Protein AF-A0A968B309-F1 (afdb_monomer)

Radius of gyration: 49.97 Å; Cα contacts (8 Å, |Δi|>4): 184; chains: 1; bounding box: 104×93×154 Å

Secondary structure (DSSP, 8-state):
-----------------------HHHHHHHHHHHHHHHHHHHHHHHHHHHHHHHHHHHHHHHHHHHHHHHHHHHHHT--GGGGTTHHHHHHHHHHHHHHHHHHHT--SHHHHHHHHHHHHHHHHHHHHHHHHHHHHHHHHHHHHHHHHHHHHHHHHHHHSTT-HHHHHHHHHHHHHHHHHHSTTTS-HHHHHHHHHHHHHHHHHHHHHH-HHHHHHHHHHHHHHH-HHHHHHHHHHHHHHHHHHHHHHHHHHHHHHS-B-TTSSB-HHHHHHHHHHHTSTTGGGTTT--HHHHHHHHHHHHHHHHHHHHHHHHHHHHHHHHHHHHHHHHHHHHHHTT-

pLDDT: mean 72.01, std 15.89, range [33.47, 97.25]

Solvent-accessible surface area (backbone atoms only — not comparable to full-atom values): 18835 Å² total; per-residue (Å²): 139,86,86,88,86,84,87,83,80,91,75,82,84,84,82,76,92,70,79,76,76,75,50,71,64,59,55,53,53,50,54,50,51,51,52,52,50,49,52,52,50,54,52,49,52,51,50,53,50,52,52,51,42,49,50,52,36,52,55,55,45,52,55,51,51,53,53,50,53,50,52,50,51,58,54,67,69,38,55,33,79,67,20,64,60,49,56,58,56,48,50,53,50,47,67,64,52,50,57,54,50,43,68,75,73,38,91,45,74,67,36,33,53,56,42,49,54,52,52,52,53,49,50,53,54,52,42,55,52,41,49,55,48,32,55,50,24,49,54,49,34,48,54,52,51,50,52,54,54,50,50,52,52,49,53,53,30,60,73,40,44,86,42,58,71,57,37,52,46,55,50,48,55,50,53,50,46,54,45,71,77,38,70,95,72,67,53,71,66,57,46,52,49,54,47,50,50,54,52,48,52,38,54,50,43,30,40,75,74,38,65,83,58,29,68,60,51,53,57,54,47,27,68,73,66,31,64,68,56,36,52,61,51,47,60,63,47,54,58,57,52,49,51,52,51,38,49,54,35,49,55,52,52,62,69,76,42,66,56,42,99,85,76,41,72,32,66,70,46,49,53,48,52,34,53,45,44,71,38,93,68,47,33,53,79,58,74,46,51,79,74,49,32,54,52,43,39,51,52,46,50,51,54,46,54,54,46,55,51,51,53,51,52,51,49,52,51,49,53,51,50,51,50,46,56,50,49,51,53,52,54,52,54,64,66,72,74,116

Foldseek 3Di:
DDDDDDDDDDDDDDDDPDDPPPDVVNVVVVVVVVVVVVVVVVVVVVVVVVVVLVVLLVVLLVVVVVVLVVLLVVLLPQAAPRLPCSLVVSVVVLVVPLVCCLPVRHDDPVSSVVNVVVSVVVSVVSSVVSVVSSVVRPVVNLVVVLVVLLVVLLVVLLVPLPPVVVNVVSLVVSLVVNCVVDPPHADPVNSVVSSLVSLLSSLVSNCVPDVVCSVVVLVVSCVVCPVVSSVVSVVVVCVVVLVVLLVQLVVVLLVVADDDPVSHHDLVSLVVSLVLLVDPPSVVVSVDDPVSSVVNNVVSVVVSVVVVVVVVVVVVVVVVVVVVVVVVVVVVVVVVPD

Mean predicted aligned error: 18.89 Å

Sequence (338 aa):
MPITPKYYRQAKLPGRLGAGYASPQAFTTTERAVGQLGQVIEHRGFQLKQEHDSAKVVEEFSVFNEIASKKLSELLSRESGAAVGLLDNYKEWFNEALPDFLNKKLTGGNQQRVFQAKALSLMNQDLDILARHEATQHRVFRKESDTKSQAVAREQIIKEPFNIGEVDRIIKERVEEIDRLYPGHVNKAQKDAARATLYVDALEAQINIDPKTASKYLKEWEKIIGPEEFSRLSGKLKSGMSEQNIQAAMVAIESDYDKDKDGRLAISELRKAQNDMGRSKVYKKYGLKLGESQKVIGALQNLINTREATENEQIEDGTNAEHRQIVERMIESDYAGG

Structure (mmCIF, N/CA/C/O backbone):
data_AF-A0A968B309-F1
#
_entry.id   AF-A0A968B309-F1
#
loop_
_atom_site.group_PDB
_atom_site.id
_atom_site.type_symbol
_atom_site.label_atom_id
_atom_site.label_alt_id
_atom_site.label_comp_id
_atom_site.label_asym_id
_atom_site.label_entity_id
_atom_site.label_seq_id
_atom_site.pdbx_PDB_ins_code
_atom_site.Cartn_x
_atom_site.Cartn_y
_atom_site.Cartn_z
_atom_site.occupancy
_atom_site.B_iso_or_equiv
_atom_site.auth_seq_id
_atom_site.auth_comp_id
_atom_site.auth_asym_id
_atom_site.auth_atom_id
_atom_site.pdbx_PDB_model_num
ATOM 1 N N . MET A 1 1 ? -63.538 53.703 105.069 1.00 46.50 1 MET A N 1
ATOM 2 C CA . MET A 1 1 ? -64.624 53.448 104.094 1.00 46.50 1 MET A CA 1
ATOM 3 C C . MET A 1 1 ? -64.116 53.896 102.737 1.00 46.50 1 MET A C 1
ATOM 5 O O . MET A 1 1 ? -63.783 55.070 102.635 1.00 46.50 1 MET A O 1
ATOM 9 N N . PRO A 1 2 ? -63.853 52.974 101.797 1.00 37.25 2 PRO A N 1
ATOM 10 C CA . PRO A 1 2 ? -64.770 52.777 100.658 1.00 37.25 2 PRO A CA 1
ATOM 11 C C . PRO A 1 2 ? -64.875 51.295 100.188 1.00 37.25 2 PRO A C 1
ATOM 13 O O . PRO A 1 2 ? -63.984 50.498 100.444 1.00 37.25 2 PRO A O 1
ATOM 16 N N . ILE A 1 3 ? -66.064 50.842 99.767 1.00 34.78 3 ILE A N 1
ATOM 17 C CA . ILE A 1 3 ? -66.543 50.611 98.377 1.00 34.78 3 ILE A CA 1
ATOM 18 C C . ILE A 1 3 ? -66.154 49.236 97.788 1.00 34.78 3 ILE A C 1
ATOM 20 O O . ILE A 1 3 ? -65.000 48.950 97.492 1.00 34.78 3 ILE A O 1
ATOM 24 N N . THR A 1 4 ? -67.182 48.413 97.561 1.00 44.03 4 THR A N 1
ATOM 25 C CA . THR A 1 4 ? -67.223 47.267 96.635 1.00 44.03 4 THR A CA 1
ATOM 26 C C . THR A 1 4 ? -67.165 47.723 95.168 1.00 44.03 4 THR A C 1
ATOM 28 O O . THR A 1 4 ? -67.707 48.774 94.834 1.00 44.03 4 THR A O 1
ATOM 31 N N . PRO A 1 5 ? -66.617 46.905 94.249 1.00 45.72 5 PRO A N 1
ATOM 32 C CA . PRO A 1 5 ? -67.498 46.281 93.243 1.00 45.72 5 PRO A CA 1
ATOM 33 C C . PRO A 1 5 ? -67.109 44.814 92.946 1.00 45.72 5 PRO A C 1
ATOM 35 O O . PRO A 1 5 ? -65.942 44.467 92.840 1.00 45.72 5 PRO A O 1
ATOM 38 N N . LYS A 1 6 ? -68.057 43.872 93.032 1.00 40.78 6 LYS A N 1
ATOM 39 C CA . LYS A 1 6 ? -68.933 43.342 91.958 1.00 40.78 6 LYS A CA 1
ATOM 40 C C . LYS A 1 6 ? -68.237 42.411 90.937 1.00 40.78 6 LYS A C 1
ATOM 42 O O . LYS A 1 6 ? -67.615 42.863 89.991 1.00 40.78 6 LYS A O 1
ATOM 47 N N . TYR A 1 7 ? -68.484 41.113 91.156 1.00 41.94 7 TYR A N 1
ATOM 48 C CA . TYR A 1 7 ? -68.741 39.999 90.223 1.00 41.94 7 TYR A CA 1
ATOM 49 C C . TYR A 1 7 ? -68.031 39.936 88.858 1.00 41.94 7 TYR A C 1
ATOM 51 O O . TYR A 1 7 ? -68.354 40.718 87.976 1.00 41.94 7 TYR A O 1
ATOM 59 N N . TYR A 1 8 ? -67.321 38.825 88.605 1.00 36.41 8 TYR A N 1
ATOM 60 C CA . TYR A 1 8 ? -67.558 37.992 87.413 1.00 36.41 8 TYR A CA 1
ATOM 61 C C . TYR A 1 8 ? -67.384 36.490 87.731 1.00 36.41 8 TYR A C 1
ATOM 63 O O . TYR A 1 8 ? -66.328 36.034 88.150 1.00 36.41 8 TYR A O 1
ATOM 71 N N . ARG A 1 9 ? -68.505 35.772 87.569 1.00 34.66 9 ARG A N 1
ATOM 72 C CA . ARG A 1 9 ? -68.758 34.322 87.422 1.00 34.66 9 ARG A CA 1
ATOM 73 C C . ARG A 1 9 ? -67.723 33.306 87.938 1.00 34.66 9 ARG A C 1
ATOM 75 O O . ARG A 1 9 ? -66.744 32.992 87.273 1.00 34.66 9 ARG A O 1
ATOM 82 N N . GLN A 1 10 ? -68.119 32.599 88.998 1.00 45.62 10 GLN A N 1
ATOM 83 C CA . GLN A 1 10 ? -67.813 31.175 89.148 1.00 45.62 10 GLN A CA 1
ATOM 84 C C . GLN A 1 10 ? -68.580 30.370 88.084 1.00 45.62 10 GLN A C 1
ATOM 86 O O . GLN A 1 10 ? -69.809 30.432 88.030 1.00 45.62 10 GLN A O 1
ATOM 91 N N . ALA A 1 11 ? -67.872 29.572 87.287 1.00 35.16 11 ALA A N 1
ATOM 92 C CA . ALA A 1 11 ? -68.436 28.396 86.635 1.00 35.16 11 ALA A CA 1
ATOM 93 C C . ALA A 1 11 ? -67.639 27.170 87.094 1.00 35.16 11 ALA A C 1
ATOM 95 O O . ALA A 1 11 ? -66.411 27.145 87.045 1.00 35.16 11 ALA A O 1
ATOM 96 N N . LYS A 1 12 ? -68.379 26.195 87.619 1.00 34.94 12 LYS A N 1
ATOM 97 C CA . LYS A 1 12 ? -67.908 24.958 88.237 1.00 34.94 12 LYS A CA 1
ATOM 98 C C . LYS A 1 12 ? -67.075 24.120 87.254 1.00 34.94 12 LYS A C 1
ATOM 100 O O . LYS A 1 12 ? -67.607 23.645 86.258 1.00 34.94 12 LYS A O 1
ATOM 105 N N . LEU A 1 13 ? -65.824 23.832 87.610 1.00 44.06 13 LEU A N 1
ATOM 106 C CA . LEU A 1 13 ? -65.297 22.468 87.465 1.00 44.06 13 LEU A CA 1
ATOM 107 C C . LEU A 1 13 ? -66.157 21.589 88.395 1.00 44.06 13 LEU A C 1
ATOM 109 O O . LEU A 1 13 ? -66.386 22.017 89.530 1.00 44.06 13 LEU A O 1
ATOM 113 N N . PRO A 1 14 ? -66.680 20.424 87.966 1.00 44.59 14 PRO A N 1
ATOM 114 C CA . PRO A 1 14 ? -65.794 19.279 87.742 1.00 44.59 14 PRO A CA 1
ATOM 115 C C . PRO A 1 14 ? -66.279 18.254 86.693 1.00 44.59 14 PRO A C 1
ATOM 117 O O . PRO A 1 14 ? -67.473 18.047 86.495 1.00 44.59 14 PRO A O 1
ATOM 120 N N . GLY A 1 15 ? -65.340 17.489 86.133 1.00 36.75 15 GLY A N 1
ATOM 121 C CA . GLY A 1 15 ? -65.650 16.131 85.683 1.00 36.75 15 GLY A CA 1
ATOM 122 C C . GLY A 1 15 ? -65.027 15.716 84.359 1.00 36.75 15 GLY A C 1
ATOM 123 O O . GLY A 1 15 ? -65.452 16.161 83.304 1.00 36.75 15 GLY A O 1
ATOM 124 N N . ARG A 1 16 ? -64.109 14.750 84.467 1.00 36.69 16 ARG A N 1
ATOM 125 C CA . ARG A 1 16 ? -63.647 13.816 83.430 1.00 36.69 16 ARG A CA 1
ATOM 126 C C . ARG A 1 16 ? -62.957 14.417 82.203 1.00 36.69 16 ARG A C 1
ATOM 128 O O . ARG A 1 16 ? -63.578 14.905 81.269 1.00 36.69 16 ARG A O 1
ATOM 135 N N . LEU A 1 17 ? -61.647 14.171 82.171 1.00 42.69 17 LEU A N 1
ATOM 136 C CA . LEU A 1 17 ? -60.880 13.855 80.968 1.00 42.69 17 LEU A CA 1
ATOM 137 C C . LEU A 1 17 ? -61.668 12.840 80.119 1.00 42.69 17 LEU A C 1
ATOM 139 O O . LEU A 1 17 ? -61.606 11.632 80.347 1.00 42.69 17 LEU A O 1
ATOM 143 N N . GLY A 1 18 ? -62.474 13.343 79.189 1.00 33.47 18 GLY A N 1
ATOM 144 C CA . GLY A 1 18 ? -63.036 12.547 78.115 1.00 33.47 18 GLY A CA 1
ATOM 145 C C . GLY A 1 18 ? -61.905 12.228 77.156 1.00 33.47 18 GLY A C 1
ATOM 146 O O . GLY A 1 18 ? -61.375 13.129 76.510 1.00 33.47 18 GLY A O 1
ATOM 147 N N . ALA A 1 19 ? -61.522 10.955 77.096 1.00 41.94 19 ALA A N 1
ATOM 148 C CA . ALA A 1 19 ? -60.764 10.410 75.988 1.00 41.94 19 ALA A CA 1
ATOM 149 C C . ALA A 1 19 ? -61.461 10.840 74.690 1.00 41.94 19 ALA A C 1
ATOM 151 O O . ALA A 1 19 ? -62.565 10.383 74.386 1.00 41.94 19 ALA A O 1
ATOM 152 N N . GLY A 1 20 ? -60.842 11.771 73.963 1.00 38.69 20 GLY A N 1
ATOM 153 C CA . GLY A 1 20 ? -61.212 12.043 72.587 1.00 38.69 20 GLY A CA 1
ATOM 154 C C . GLY A 1 20 ? -60.954 10.762 71.815 1.00 38.69 20 GLY A C 1
ATOM 155 O O . GLY A 1 20 ? -59.804 10.415 71.564 1.00 38.69 20 GLY A O 1
ATOM 156 N N . TYR A 1 21 ? -62.019 10.024 71.512 1.00 39.94 21 TYR A N 1
ATOM 157 C CA . TYR A 1 21 ? -61.972 8.908 70.584 1.00 39.94 21 TYR A CA 1
ATOM 158 C C . TYR A 1 21 ? -61.450 9.450 69.252 1.00 39.94 21 TYR A C 1
ATOM 160 O O . TYR A 1 21 ? -62.189 10.078 68.495 1.00 39.94 21 TYR A O 1
ATOM 168 N N . ALA A 1 22 ? -60.166 9.226 68.969 1.00 45.16 22 ALA A N 1
ATOM 169 C CA . ALA A 1 22 ? -59.687 9.217 67.601 1.00 45.16 22 ALA A CA 1
ATOM 170 C C . ALA A 1 22 ? -60.537 8.173 66.874 1.00 45.16 22 ALA A C 1
ATOM 172 O O . ALA A 1 22 ? -60.546 7.000 67.257 1.00 45.16 22 ALA A O 1
ATOM 173 N N . SER A 1 23 ? -61.336 8.607 65.899 1.00 43.94 23 SER A N 1
ATOM 174 C CA . SER A 1 23 ? -62.167 7.674 65.150 1.00 43.94 23 SER A CA 1
ATOM 175 C C . SER A 1 23 ? -61.255 6.617 64.503 1.00 43.94 23 SER A C 1
ATOM 177 O O . SER A 1 23 ? -60.163 6.960 64.036 1.00 43.94 23 SER A O 1
ATOM 179 N N . PRO A 1 24 ? -61.671 5.340 64.431 1.00 48.94 24 PRO A N 1
ATOM 180 C CA . PRO A 1 24 ? -60.907 4.303 63.732 1.00 48.94 24 PRO A CA 1
ATOM 181 C C . PRO A 1 24 ? -60.561 4.714 62.291 1.00 48.94 24 PRO A C 1
ATOM 183 O O . PRO A 1 24 ? -59.504 4.375 61.771 1.00 48.94 24 PRO A O 1
ATOM 186 N N . GLN A 1 25 ? -61.416 5.535 61.672 1.00 50.47 25 GLN A N 1
ATOM 187 C CA . GLN A 1 25 ? -61.188 6.119 60.352 1.00 50.47 25 GLN A CA 1
ATOM 188 C C . GLN A 1 25 ? -59.977 7.062 60.309 1.00 50.47 25 GLN A C 1
ATOM 190 O O . GLN A 1 25 ? -59.193 6.950 59.370 1.00 50.47 25 GLN A O 1
ATOM 195 N N . ALA A 1 26 ? -59.759 7.911 61.321 1.00 46.69 26 ALA A N 1
ATOM 196 C CA . ALA A 1 26 ? -58.591 8.792 61.387 1.00 46.69 26 ALA A CA 1
ATOM 197 C C . ALA A 1 26 ? -57.277 7.996 61.493 1.00 46.69 26 ALA A C 1
ATOM 199 O O . ALA A 1 26 ? -56.319 8.291 60.775 1.00 46.69 26 ALA A O 1
ATOM 200 N N . PHE A 1 27 ? -57.253 6.927 62.297 1.00 48.66 27 PHE A N 1
ATOM 201 C CA . PHE A 1 27 ? -56.109 6.008 62.376 1.00 48.66 27 PHE A CA 1
ATOM 202 C C . PHE A 1 27 ? -55.830 5.331 61.025 1.00 48.66 27 PHE A C 1
ATOM 204 O O . PHE A 1 27 ? -54.702 5.394 60.540 1.00 48.66 27 PHE A O 1
ATOM 211 N N . THR A 1 28 ? -56.859 4.822 60.336 1.00 54.66 28 THR A N 1
ATOM 212 C CA . THR A 1 28 ? -56.680 4.184 59.016 1.00 54.66 28 THR A CA 1
ATOM 213 C C . THR A 1 28 ? -56.222 5.141 57.907 1.00 54.66 28 THR A C 1
ATOM 215 O O . THR A 1 28 ? -55.491 4.726 57.007 1.00 54.66 28 THR A O 1
ATOM 218 N N . THR A 1 29 ? -56.601 6.425 57.941 1.00 59.50 29 THR A N 1
ATOM 219 C CA . THR A 1 29 ? -56.070 7.421 56.990 1.00 59.50 29 THR A CA 1
ATOM 220 C C . THR A 1 29 ? -54.618 7.772 57.272 1.00 59.50 29 THR A C 1
ATOM 222 O O . THR A 1 29 ? -53.851 7.950 56.329 1.00 59.50 29 THR A O 1
ATOM 225 N N . THR A 1 30 ? -54.220 7.824 58.545 1.00 58.34 30 THR A N 1
ATOM 226 C CA . THR A 1 30 ? -52.828 8.107 58.920 1.00 58.34 30 THR A CA 1
ATOM 227 C C . THR A 1 30 ? -51.921 6.926 58.568 1.00 58.34 30 THR A C 1
ATOM 229 O O . THR A 1 30 ? -50.868 7.126 57.975 1.00 58.34 30 THR A O 1
ATOM 232 N N . GLU A 1 31 ? -52.361 5.688 58.813 1.00 57.78 31 GLU A N 1
ATOM 233 C CA . GLU A 1 31 ? -51.637 4.472 58.413 1.00 57.78 31 GLU A CA 1
ATOM 234 C C . GLU A 1 31 ? -51.493 4.346 56.889 1.00 57.78 31 GLU A C 1
ATOM 236 O O . GLU A 1 31 ? -50.412 4.017 56.399 1.00 57.78 31 GLU A O 1
ATOM 241 N N . ARG A 1 32 ? -52.534 4.682 56.110 1.00 61.75 32 ARG A N 1
ATOM 242 C CA . ARG A 1 32 ? -52.425 4.742 54.640 1.00 61.75 32 ARG A CA 1
ATOM 243 C C . ARG A 1 32 ? -51.467 5.829 54.167 1.00 61.75 32 ARG A C 1
ATOM 245 O O . ARG A 1 32 ? -50.698 5.573 53.247 1.00 61.75 32 ARG A O 1
ATOM 252 N N . ALA A 1 33 ? -51.495 7.013 54.776 1.00 63.22 33 ALA A N 1
ATOM 253 C CA . ALA A 1 33 ? -50.592 8.106 54.419 1.00 63.22 33 ALA A CA 1
ATOM 254 C C . ALA A 1 33 ? -49.125 7.761 54.737 1.00 63.22 33 ALA A C 1
ATOM 256 O O . ALA A 1 33 ? -48.242 8.019 53.923 1.00 63.22 33 ALA A O 1
ATOM 257 N N . VAL A 1 34 ? -48.867 7.110 55.877 1.00 66.56 34 VAL A N 1
ATOM 258 C CA . VAL A 1 34 ? -47.535 6.604 56.248 1.00 66.56 34 VAL A CA 1
ATOM 259 C C . VAL A 1 34 ? -47.086 5.488 55.299 1.00 66.56 34 VAL A C 1
ATOM 261 O O . VAL A 1 34 ? -45.942 5.500 54.852 1.00 66.56 34 VAL A O 1
ATOM 264 N N . GLY A 1 35 ? -47.981 4.573 54.912 1.00 66.88 35 GLY A N 1
ATOM 265 C CA . GLY A 1 35 ? -47.688 3.537 53.915 1.00 66.88 35 GLY A CA 1
ATOM 266 C C . GLY A 1 35 ? -47.369 4.103 52.524 1.00 66.88 35 GLY A C 1
ATOM 267 O O . GLY A 1 35 ? -46.421 3.659 51.880 1.00 66.88 35 GLY A O 1
ATOM 268 N N . GLN A 1 36 ? -48.104 5.126 52.078 1.00 72.00 36 GLN A N 1
ATOM 269 C CA . GLN A 1 36 ? -47.838 5.829 50.816 1.00 72.00 36 GLN A CA 1
ATOM 270 C C . GLN A 1 36 ? -46.509 6.596 50.852 1.00 72.00 36 GLN A C 1
ATOM 272 O O . GLN A 1 36 ? -45.748 6.543 49.889 1.00 72.00 36 GLN A O 1
ATOM 277 N N . LEU A 1 37 ? -46.187 7.259 51.968 1.00 70.88 37 LEU A N 1
ATOM 278 C CA . LEU A 1 37 ? -44.880 7.891 52.168 1.00 70.88 37 LEU A CA 1
ATOM 279 C C . LEU A 1 37 ? -43.741 6.863 52.158 1.00 70.88 37 LEU A C 1
ATOM 281 O O . LEU A 1 37 ? -42.715 7.118 51.533 1.00 70.88 37 LEU A O 1
ATOM 285 N N . GLY A 1 38 ? -43.934 5.691 52.773 1.00 73.56 38 GLY A N 1
ATOM 286 C CA . GLY A 1 38 ? -42.980 4.579 52.718 1.00 73.56 38 GLY A CA 1
ATOM 287 C C . GLY A 1 38 ? -42.671 4.143 51.283 1.00 73.56 38 GLY A C 1
ATOM 288 O O . GLY A 1 38 ? -41.506 4.078 50.902 1.00 73.56 38 GLY A O 1
ATOM 289 N N . GLN A 1 39 ? -43.702 3.965 50.450 1.00 79.69 39 GLN A N 1
ATOM 290 C CA . GLN A 1 39 ? -43.538 3.620 49.030 1.00 79.69 39 GLN A CA 1
ATOM 291 C C . GLN A 1 39 ? -42.820 4.714 48.224 1.00 79.69 39 GLN A C 1
ATOM 293 O O . GLN A 1 39 ? -41.977 4.411 47.381 1.00 79.69 39 GLN A O 1
ATOM 298 N N . VAL A 1 40 ? -43.118 5.994 48.479 1.00 81.00 40 VAL A N 1
ATOM 299 C CA . VAL A 1 40 ? -42.432 7.121 47.819 1.00 81.00 40 VAL A CA 1
ATOM 300 C C . VAL A 1 40 ? -40.954 7.181 48.223 1.00 81.00 40 VAL A C 1
ATOM 302 O O . VAL A 1 40 ? -40.099 7.418 47.368 1.00 81.00 40 VAL A O 1
ATOM 305 N N . ILE A 1 41 ? -40.635 6.928 49.496 1.00 82.88 41 ILE A N 1
ATOM 306 C CA . ILE A 1 41 ? -39.253 6.874 49.997 1.00 82.88 41 ILE A CA 1
ATOM 307 C C . ILE A 1 41 ? -38.498 5.694 49.378 1.00 82.88 41 ILE A C 1
ATOM 309 O O . ILE A 1 41 ? -37.382 5.884 48.898 1.00 82.88 41 ILE A O 1
ATOM 313 N N . GLU A 1 42 ? -39.098 4.503 49.327 1.00 80.25 42 GLU A N 1
ATOM 314 C CA . GLU A 1 42 ? -38.507 3.331 48.666 1.00 80.25 42 GLU A CA 1
ATOM 315 C C . GLU A 1 42 ? -38.245 3.598 47.180 1.00 80.25 42 GLU A C 1
ATOM 317 O O . GLU A 1 42 ? -37.147 3.338 46.680 1.00 80.25 42 GLU A O 1
ATOM 322 N N . HIS A 1 43 ? -39.215 4.193 46.479 1.00 84.25 43 HIS A N 1
ATOM 323 C CA . HIS A 1 43 ? -39.065 4.550 45.073 1.00 84.25 43 HIS A CA 1
ATOM 324 C C . HIS A 1 43 ? -37.945 5.577 44.858 1.00 84.25 43 HIS A C 1
ATOM 326 O O . HIS A 1 43 ? -37.111 5.405 43.966 1.00 84.25 43 HIS A O 1
ATOM 332 N N . ARG A 1 44 ? -37.863 6.620 45.697 1.00 83.69 44 ARG A N 1
ATOM 333 C CA . ARG A 1 44 ? -36.780 7.609 45.610 1.00 83.69 44 ARG A CA 1
ATOM 334 C C . ARG A 1 44 ? -35.425 7.002 45.970 1.00 83.69 44 ARG A C 1
ATOM 336 O O . ARG A 1 44 ? -34.437 7.335 45.324 1.00 83.69 44 ARG A O 1
ATOM 343 N N . GLY A 1 45 ? -35.371 6.091 46.939 1.00 81.94 45 GLY A N 1
ATOM 344 C CA . GLY A 1 45 ? -34.163 5.340 47.280 1.00 81.94 45 GLY A CA 1
ATOM 345 C C . GLY A 1 45 ? -33.649 4.507 46.104 1.00 81.94 45 GLY A C 1
ATOM 346 O O . GLY A 1 45 ? -32.452 4.513 45.817 1.00 81.94 45 GLY A O 1
ATOM 347 N N . PHE A 1 46 ? -34.553 3.859 45.363 1.00 83.88 46 PHE A N 1
ATOM 348 C CA . PHE A 1 46 ? -34.208 3.142 44.135 1.00 83.88 46 PHE A CA 1
ATOM 349 C C . PHE A 1 46 ? -33.681 4.083 43.040 1.00 83.88 46 PHE A C 1
ATOM 351 O O . PHE A 1 46 ? -32.643 3.799 42.443 1.00 83.88 46 PHE A O 1
ATOM 358 N N . GLN A 1 47 ? -34.345 5.223 42.813 1.00 82.44 47 GLN A N 1
ATOM 359 C CA . GLN A 1 47 ? -33.890 6.232 41.848 1.00 82.44 47 GLN A CA 1
ATOM 360 C C . GLN A 1 47 ? -32.506 6.784 42.201 1.00 82.44 47 GLN A C 1
ATOM 362 O O . GLN A 1 47 ? -31.631 6.809 41.345 1.00 82.44 47 GLN A O 1
ATOM 367 N N . LEU A 1 48 ? -32.276 7.163 43.462 1.00 85.00 48 LEU A N 1
ATOM 368 C CA . LEU A 1 48 ? -30.981 7.671 43.927 1.00 85.00 48 LEU A CA 1
ATOM 369 C C . LEU A 1 48 ? -29.869 6.634 43.745 1.00 85.00 48 LEU A C 1
ATOM 371 O O . LEU A 1 48 ? -28.763 6.980 43.334 1.00 85.00 48 LEU A O 1
ATOM 375 N N . LYS A 1 49 ? -30.161 5.352 43.996 1.00 84.69 49 LYS A N 1
ATOM 376 C CA . LYS A 1 49 ? -29.216 4.265 43.723 1.00 84.69 49 LYS A CA 1
ATOM 377 C C . LYS A 1 49 ? -28.911 4.147 42.229 1.00 84.69 49 LYS A C 1
ATOM 379 O O . LYS A 1 49 ? -27.752 3.999 41.861 1.00 84.69 49 LYS A O 1
ATOM 384 N N . GLN A 1 50 ? -29.920 4.249 41.367 1.00 84.44 50 GLN A N 1
ATOM 385 C CA . GLN A 1 50 ? -29.738 4.211 39.916 1.00 84.44 50 GLN A CA 1
ATOM 386 C C . GLN A 1 50 ? -28.952 5.426 39.393 1.00 84.44 50 GLN A C 1
ATOM 388 O O . GLN A 1 50 ? -28.091 5.263 38.526 1.00 84.44 50 GLN A O 1
ATOM 393 N N . GLU A 1 51 ? -29.218 6.622 39.923 1.00 85.19 51 GLU A N 1
ATOM 394 C CA . GLU A 1 51 ? -28.478 7.857 39.636 1.00 85.19 51 GLU A CA 1
ATOM 395 C C . GLU A 1 51 ? -27.002 7.698 40.041 1.00 85.19 51 GLU A C 1
ATOM 397 O O . GLU A 1 51 ? -26.111 7.935 39.225 1.00 85.19 51 GLU A O 1
ATOM 402 N N . HIS A 1 52 ? -26.740 7.203 41.255 1.00 86.69 52 HIS A N 1
ATOM 403 C CA . HIS A 1 52 ? -25.389 6.946 41.757 1.00 86.69 52 HIS A CA 1
ATOM 404 C C . HIS A 1 52 ? -24.646 5.881 40.934 1.00 86.69 52 HIS A C 1
ATOM 406 O O . HIS A 1 52 ? -23.505 6.095 40.525 1.00 86.69 52 HIS A O 1
ATOM 412 N N . ASP A 1 53 ? -25.292 4.749 40.641 1.00 85.06 53 ASP A N 1
ATOM 413 C CA . ASP A 1 53 ? -24.725 3.680 39.812 1.00 85.06 53 ASP A CA 1
ATOM 414 C C . ASP A 1 53 ? -24.379 4.190 38.407 1.00 85.06 53 ASP A C 1
ATOM 416 O O . ASP A 1 53 ? -23.317 3.877 37.870 1.00 85.06 53 ASP A O 1
ATOM 420 N N . SER A 1 54 ? -25.250 5.014 37.822 1.00 86.44 54 SER A N 1
ATOM 421 C CA . SER A 1 54 ? -25.024 5.608 36.502 1.00 86.44 54 SER A CA 1
ATOM 422 C C . SER A 1 54 ? -23.867 6.603 36.522 1.00 86.44 54 SER A C 1
ATOM 424 O O . SER A 1 54 ? -23.022 6.562 35.628 1.00 86.44 54 SER A O 1
ATOM 426 N N . ALA A 1 55 ? -23.792 7.460 37.545 1.00 89.38 55 ALA A N 1
ATOM 427 C CA . ALA A 1 55 ? -22.697 8.410 37.716 1.00 89.38 55 ALA A CA 1
ATOM 428 C C . ALA A 1 55 ? -21.350 7.688 37.853 1.00 89.38 55 ALA A C 1
ATOM 430 O O . ALA A 1 55 ? -20.395 8.039 37.160 1.00 89.38 55 ALA A O 1
ATOM 431 N N . LYS A 1 56 ? -21.298 6.618 38.659 1.00 90.00 56 LYS A N 1
ATOM 432 C CA . LYS A 1 56 ? -20.082 5.820 38.839 1.00 90.00 56 LYS A CA 1
ATOM 433 C C . LYS A 1 56 ? -19.636 5.144 37.543 1.00 90.00 56 LYS A C 1
ATOM 435 O O . LYS A 1 56 ? -18.458 5.182 37.205 1.00 90.00 56 LYS A O 1
ATOM 440 N N . VAL A 1 57 ? -20.572 4.573 36.781 1.00 91.75 57 VAL A N 1
ATOM 441 C CA . VAL A 1 57 ? -20.263 3.984 35.467 1.00 91.75 57 VAL A CA 1
ATOM 442 C C . VAL A 1 57 ? -19.730 5.036 34.496 1.00 91.75 57 VAL A C 1
ATOM 444 O O . VAL A 1 57 ? -18.806 4.738 33.748 1.00 91.75 57 VAL A O 1
ATOM 447 N N . VAL A 1 58 ? -20.292 6.248 34.479 1.00 92.31 58 VAL A N 1
ATOM 448 C CA . VAL A 1 58 ? -19.823 7.335 33.602 1.00 92.31 58 VAL A CA 1
ATOM 449 C C . VAL A 1 58 ? -18.408 7.777 33.967 1.00 92.31 58 VAL A C 1
ATOM 451 O O . VAL A 1 58 ? -17.579 7.916 33.071 1.00 92.31 58 VAL A O 1
ATOM 454 N N . GLU A 1 59 ? -18.123 7.955 35.257 1.00 92.69 59 GLU A N 1
ATOM 455 C CA . GLU A 1 59 ? -16.797 8.331 35.756 1.00 92.69 59 GLU A CA 1
ATOM 456 C C . GLU A 1 59 ? -15.736 7.298 35.352 1.00 92.69 59 GLU A C 1
ATOM 458 O O . GLU A 1 59 ? -14.765 7.630 34.670 1.00 92.69 59 GLU A O 1
ATOM 463 N N . GLU A 1 60 ? -15.953 6.027 35.697 1.00 93.56 60 GLU A N 1
ATOM 464 C CA . GLU A 1 60 ? -14.992 4.962 35.393 1.00 93.56 60 GLU A CA 1
ATOM 465 C C . GLU A 1 60 ? -14.866 4.731 33.881 1.00 93.56 60 GLU A C 1
ATOM 467 O O . GLU A 1 60 ? -13.776 4.446 33.381 1.00 93.56 60 GLU A O 1
ATOM 472 N N . PHE A 1 61 ? -15.958 4.888 33.121 1.00 94.75 61 PHE A N 1
ATOM 473 C CA . PHE A 1 61 ? -15.912 4.771 31.664 1.00 94.75 61 PHE A CA 1
ATOM 474 C C . PHE A 1 61 ? -15.112 5.907 31.027 1.00 94.75 61 PHE A C 1
ATOM 476 O O . PHE A 1 61 ? -14.409 5.667 30.051 1.00 94.75 61 PHE A O 1
ATOM 483 N N . SER A 1 62 ? -15.164 7.123 31.577 1.00 94.69 62 SER A N 1
ATOM 484 C CA . SER A 1 62 ? -14.339 8.234 31.094 1.00 94.69 62 SER A CA 1
ATOM 485 C C . SER A 1 62 ? -12.848 7.924 31.236 1.00 94.69 62 SER A C 1
ATOM 487 O O . SER A 1 62 ? -12.085 8.157 30.301 1.00 94.69 62 SER A O 1
ATOM 489 N N . VAL A 1 63 ? -12.443 7.352 32.374 1.00 95.00 63 VAL A N 1
ATOM 490 C CA . VAL A 1 63 ? -11.052 6.934 32.612 1.00 95.00 63 VAL A CA 1
ATOM 491 C C . VAL A 1 63 ? -10.654 5.812 31.653 1.00 95.00 63 VAL A C 1
ATOM 493 O O . VAL A 1 63 ? -9.605 5.884 31.017 1.00 95.00 63 VAL A O 1
ATOM 496 N N . PHE A 1 64 ? -11.505 4.793 31.503 1.00 95.62 64 PHE A N 1
ATOM 497 C CA . PHE A 1 64 ? -11.263 3.697 30.565 1.00 95.62 64 PHE A CA 1
ATOM 498 C C . PHE A 1 64 ? -11.105 4.198 29.125 1.00 95.62 64 PHE A C 1
ATOM 500 O O . PHE A 1 64 ? -10.159 3.821 28.438 1.00 95.62 64 PHE A O 1
ATOM 507 N N . ASN A 1 65 ? -11.996 5.090 28.690 1.00 95.69 65 ASN A N 1
ATOM 508 C CA . ASN A 1 65 ? -11.976 5.671 27.355 1.00 95.69 65 ASN A CA 1
ATOM 509 C C . ASN A 1 65 ? -10.698 6.481 27.089 1.00 95.69 65 ASN A C 1
ATOM 511 O O . ASN A 1 65 ? -10.159 6.428 25.987 1.00 95.69 65 ASN A O 1
ATOM 515 N N . GLU A 1 66 ? -10.173 7.198 28.085 1.00 96.62 66 GLU A N 1
ATOM 516 C CA . GLU A 1 66 ? -8.899 7.912 27.948 1.00 96.62 66 GLU A CA 1
ATOM 517 C C . GLU A 1 66 ? -7.727 6.942 27.721 1.00 96.62 66 GLU A C 1
ATOM 519 O O . GLU A 1 66 ? -6.879 7.174 26.856 1.00 96.62 66 GLU A O 1
ATOM 524 N N . ILE A 1 67 ? -7.686 5.832 28.463 1.00 96.12 67 ILE A N 1
ATOM 525 C CA . ILE A 1 67 ? -6.646 4.806 28.301 1.00 96.12 67 ILE A CA 1
ATOM 526 C C . ILE A 1 67 ? -6.790 4.109 26.942 1.00 96.12 67 ILE A C 1
ATOM 528 O O . ILE A 1 67 ? -5.794 3.958 26.234 1.00 96.12 67 ILE A O 1
ATOM 532 N N . ALA A 1 68 ? -8.014 3.747 26.550 1.00 95.88 68 ALA A N 1
ATOM 533 C CA . ALA A 1 68 ? -8.309 3.172 25.239 1.00 95.88 68 ALA A CA 1
ATOM 534 C C . ALA A 1 68 ? -7.876 4.110 24.105 1.00 95.88 68 ALA A C 1
ATOM 536 O O . ALA A 1 68 ? -7.165 3.687 23.199 1.00 95.88 68 ALA A O 1
ATOM 537 N N . SER A 1 69 ? -8.179 5.406 24.215 1.00 95.44 69 SER A N 1
ATOM 538 C CA . SER A 1 69 ? -7.768 6.425 23.241 1.00 95.44 69 SER A CA 1
ATOM 539 C C . SER A 1 69 ? -6.244 6.555 23.130 1.00 95.44 69 SER A C 1
ATOM 541 O O . SER A 1 69 ? -5.709 6.705 22.028 1.00 95.44 69 SER A O 1
ATOM 543 N N . LYS A 1 70 ? -5.517 6.470 24.254 1.00 97.25 70 LYS A N 1
ATOM 544 C CA . LYS A 1 70 ? -4.043 6.443 24.257 1.00 97.25 70 LYS A CA 1
ATOM 545 C C . LYS A 1 70 ? -3.509 5.187 23.576 1.00 97.25 70 LYS A C 1
ATOM 547 O O . LYS A 1 70 ? -2.601 5.297 22.754 1.00 97.25 70 LYS A O 1
ATOM 552 N N . LYS A 1 71 ? -4.088 4.017 23.867 1.00 96.88 71 LYS A N 1
ATOM 553 C CA . LYS A 1 71 ? -3.679 2.760 23.233 1.00 96.88 71 LYS A CA 1
ATOM 554 C C . LYS A 1 71 ? -3.969 2.757 21.733 1.00 96.88 71 LYS A C 1
ATOM 556 O O . LYS A 1 71 ? -3.109 2.366 20.949 1.00 96.88 71 LYS A O 1
ATOM 561 N N . LEU A 1 72 ? -5.140 3.245 21.330 1.00 96.56 72 LEU A N 1
ATOM 562 C CA . LEU A 1 72 ? -5.500 3.439 19.930 1.00 96.56 72 LEU A CA 1
ATOM 563 C C . LEU A 1 72 ? -4.484 4.351 19.231 1.00 96.56 72 LEU A C 1
ATOM 565 O O . LEU A 1 72 ? -3.969 3.993 18.178 1.00 96.56 72 LEU A O 1
ATOM 569 N N . SER A 1 73 ? -4.139 5.489 19.839 1.00 95.88 73 SER A N 1
ATOM 570 C CA . SER A 1 73 ? -3.164 6.434 19.278 1.00 95.88 73 SER A CA 1
ATOM 571 C C . SER A 1 73 ? -1.766 5.817 19.127 1.00 95.88 73 SER A C 1
ATOM 573 O O . SER A 1 73 ? -1.124 5.994 18.094 1.00 95.88 73 SER A O 1
ATOM 575 N N . GLU A 1 74 ? -1.305 5.049 20.122 1.00 96.69 74 GLU A N 1
ATOM 576 C CA . GLU A 1 74 ? -0.050 4.282 20.051 1.00 96.69 74 GLU A CA 1
ATOM 577 C C . GLU A 1 74 ? -0.056 3.316 18.857 1.00 96.69 74 GLU A C 1
ATOM 579 O O . GLU A 1 74 ? 0.891 3.290 18.072 1.00 96.69 74 GLU A O 1
ATOM 584 N N . LEU A 1 75 ? -1.127 2.540 18.688 1.00 95.06 75 LEU A N 1
ATOM 585 C CA . LEU A 1 75 ? -1.255 1.581 17.590 1.00 95.06 75 LEU A CA 1
ATOM 586 C C . LEU A 1 75 ? -1.349 2.272 16.223 1.00 95.06 75 LEU A C 1
ATOM 588 O O . LEU A 1 75 ? -0.722 1.816 15.270 1.00 95.06 75 LEU A O 1
ATOM 592 N N . LEU A 1 76 ? -2.060 3.398 16.132 1.00 94.31 76 LEU A N 1
ATOM 593 C CA . LEU A 1 76 ? -2.160 4.198 14.908 1.00 94.31 76 LEU A CA 1
ATOM 594 C C . LEU A 1 76 ? -0.835 4.858 14.506 1.00 94.31 76 LEU A C 1
ATOM 596 O O . LEU A 1 76 ? -0.628 5.121 13.325 1.00 94.31 76 LEU A O 1
ATOM 600 N N . SER A 1 77 ? 0.079 5.086 15.452 1.00 93.69 77 SER A N 1
ATOM 601 C CA . SER A 1 77 ? 1.428 5.583 15.148 1.00 93.69 77 SER A CA 1
ATOM 602 C C . SER A 1 77 ? 2.328 4.552 14.458 1.00 93.69 77 SER A C 1
ATOM 604 O O . SER A 1 77 ? 3.393 4.907 13.957 1.00 93.69 77 SER A O 1
ATOM 606 N N . ARG A 1 78 ? 1.926 3.273 14.416 1.00 91.88 78 ARG A N 1
ATOM 607 C CA . ARG A 1 78 ? 2.686 2.235 13.716 1.00 91.88 78 ARG A CA 1
ATOM 608 C C . ARG A 1 78 ? 2.416 2.326 12.219 1.00 91.88 78 ARG A C 1
ATOM 610 O O . ARG A 1 78 ? 1.267 2.398 11.779 1.00 91.88 78 ARG A O 1
ATOM 617 N N . GLU A 1 79 ? 3.491 2.278 11.444 1.00 87.75 79 GLU A N 1
ATOM 618 C CA . GLU A 1 79 ? 3.459 2.431 9.993 1.00 87.75 79 GLU A CA 1
ATOM 619 C C . GLU A 1 79 ? 4.016 1.198 9.283 1.00 87.75 79 GLU A C 1
ATOM 621 O O . GLU A 1 79 ? 4.778 0.405 9.849 1.00 87.75 79 GLU A O 1
ATOM 626 N N . SER A 1 80 ? 3.662 1.065 8.003 1.00 81.69 80 SER A N 1
ATOM 627 C CA . SER A 1 80 ? 4.230 0.065 7.103 1.00 81.69 80 SER A CA 1
ATOM 628 C C . SER A 1 80 ? 4.089 -1.361 7.682 1.00 81.69 80 SER A C 1
ATOM 630 O O . SER A 1 80 ? 3.015 -1.731 8.159 1.00 81.69 80 SER A O 1
ATOM 632 N N . GLY A 1 81 ? 5.148 -2.176 7.668 1.00 76.12 81 GLY A N 1
ATOM 633 C CA . GLY A 1 81 ? 5.124 -3.538 8.222 1.00 76.12 81 GLY A CA 1
ATOM 634 C C . GLY A 1 81 ? 4.836 -3.631 9.731 1.00 76.12 81 GLY A C 1
ATOM 635 O O . GLY A 1 81 ? 4.380 -4.671 10.194 1.00 76.12 81 GLY A O 1
ATOM 636 N N . ALA A 1 82 ? 5.044 -2.561 10.510 1.00 83.44 82 ALA A N 1
ATOM 637 C CA . ALA A 1 82 ? 4.747 -2.550 11.949 1.00 83.44 82 ALA A CA 1
ATOM 638 C C . ALA A 1 82 ? 3.245 -2.391 12.257 1.00 83.44 82 ALA A C 1
ATOM 640 O O . ALA A 1 82 ? 2.829 -2.570 13.404 1.00 83.44 82 ALA A O 1
ATOM 641 N N . ALA A 1 83 ? 2.440 -2.056 11.243 1.00 85.81 83 ALA A N 1
ATOM 642 C CA . ALA A 1 83 ? 0.986 -1.973 11.328 1.00 85.81 83 ALA A CA 1
ATOM 643 C C . ALA A 1 83 ? 0.283 -3.325 11.094 1.00 85.81 83 ALA A C 1
ATOM 645 O O . ALA A 1 83 ? -0.942 -3.374 11.080 1.00 85.81 83 ALA A O 1
ATOM 646 N N . VAL A 1 84 ? 1.032 -4.413 10.897 1.00 84.81 84 VAL A N 1
ATOM 647 C CA . VAL A 1 84 ? 0.465 -5.764 10.784 1.00 84.81 84 VAL A CA 1
ATOM 648 C C . VAL A 1 84 ? 0.009 -6.232 12.170 1.00 84.81 84 VAL A C 1
ATOM 650 O O . VAL A 1 84 ? 0.779 -6.179 13.132 1.00 84.81 84 VAL A O 1
ATOM 653 N N . GLY A 1 85 ? -1.228 -6.720 12.279 1.00 87.12 85 GLY A N 1
ATOM 654 C CA . GLY A 1 85 ? -1.756 -7.311 13.513 1.00 87.12 85 GLY A CA 1
ATOM 655 C C . GLY A 1 85 ? -2.181 -6.290 14.571 1.00 87.12 85 GLY A C 1
ATOM 656 O O . GLY A 1 85 ? -2.228 -6.612 15.759 1.00 87.12 85 GLY A O 1
ATOM 657 N N . LEU A 1 86 ? -2.494 -5.047 14.184 1.00 91.06 86 LEU A N 1
ATOM 658 C CA . LEU A 1 86 ? -2.972 -4.030 15.134 1.00 91.06 86 LEU A CA 1
ATOM 659 C C . LEU A 1 86 ? -4.290 -4.443 15.788 1.00 91.06 86 LEU A C 1
ATOM 661 O O . LEU A 1 86 ? -4.486 -4.203 16.978 1.00 91.06 86 LEU A O 1
ATOM 665 N N . LEU A 1 87 ? -5.165 -5.090 15.018 1.00 92.38 87 LEU A N 1
ATOM 666 C CA . LEU A 1 87 ? -6.441 -5.622 15.493 1.00 92.38 87 LEU A CA 1
ATOM 667 C C . LEU A 1 87 ? -6.259 -6.625 16.636 1.00 92.38 87 LEU A C 1
ATOM 669 O O . LEU A 1 87 ? -6.939 -6.526 17.657 1.00 92.38 87 LEU A O 1
ATOM 673 N N . ASP A 1 88 ? -5.343 -7.576 16.469 1.00 92.44 88 ASP A N 1
ATOM 674 C CA . ASP A 1 88 ? -5.104 -8.627 17.459 1.00 92.44 88 ASP A CA 1
ATOM 675 C C . ASP A 1 88 ? -4.417 -8.056 18.702 1.00 92.44 88 ASP A C 1
ATOM 677 O O . ASP A 1 88 ? -4.874 -8.311 19.816 1.00 92.44 88 ASP A O 1
ATOM 681 N N . ASN A 1 89 ? -3.439 -7.162 18.513 1.00 93.50 89 ASN A N 1
ATOM 682 C CA . ASN A 1 89 ? -2.789 -6.433 19.606 1.00 93.50 89 ASN A CA 1
ATOM 683 C C . ASN A 1 89 ? -3.794 -5.627 20.450 1.00 93.50 89 ASN A C 1
ATOM 685 O O . ASN A 1 89 ? -3.686 -5.576 21.676 1.00 93.50 89 ASN A O 1
ATOM 689 N N . TYR A 1 90 ? -4.769 -4.971 19.810 1.00 96.69 90 TYR A N 1
ATOM 690 C CA . TYR A 1 90 ? -5.787 -4.204 20.527 1.00 96.69 90 TYR A CA 1
ATOM 691 C C . TYR A 1 90 ? -6.772 -5.113 21.268 1.00 96.69 90 TYR A C 1
ATOM 693 O O . TYR A 1 90 ? -7.116 -4.825 22.412 1.00 96.69 90 TYR A O 1
ATOM 701 N N . LYS A 1 91 ? -7.200 -6.227 20.658 1.00 96.19 91 LYS A N 1
ATOM 702 C CA . LYS A 1 91 ? -8.073 -7.215 21.317 1.00 96.19 91 LYS A CA 1
ATOM 703 C C . LYS A 1 91 ? -7.411 -7.837 22.539 1.00 96.19 91 LYS A C 1
ATOM 705 O O . LYS A 1 91 ? -8.071 -7.979 23.564 1.00 96.19 91 LYS A O 1
ATOM 710 N N . GLU A 1 92 ? -6.141 -8.215 22.428 1.00 96.56 92 GLU A N 1
ATOM 711 C CA . GLU A 1 92 ? -5.369 -8.781 23.534 1.00 96.56 92 GLU A CA 1
ATOM 712 C C . GLU A 1 92 ? -5.309 -7.790 24.699 1.00 96.56 92 GLU A C 1
ATOM 714 O O . GLU A 1 92 ? -5.798 -8.094 25.787 1.00 96.56 92 GLU A O 1
ATOM 719 N N . TRP A 1 93 ? -4.875 -6.554 24.431 1.00 97.06 93 TRP A N 1
ATOM 720 C CA . TRP A 1 93 ? -4.868 -5.485 25.429 1.00 97.06 93 TRP A CA 1
ATOM 721 C C . TRP A 1 93 ? -6.254 -5.239 26.048 1.00 97.06 93 TRP A C 1
ATOM 723 O O . TRP A 1 93 ? -6.378 -5.103 27.265 1.00 97.06 93 TRP A O 1
ATOM 733 N N . PHE A 1 94 ? -7.312 -5.183 25.236 1.00 96.56 94 PHE A N 1
ATOM 734 C CA . PHE A 1 94 ? -8.667 -4.922 25.720 1.00 96.56 94 PHE A CA 1
ATOM 735 C C . PHE A 1 94 ? -9.158 -6.037 26.654 1.00 96.56 94 PHE A C 1
ATOM 737 O O . PHE A 1 94 ? -9.756 -5.757 27.696 1.00 96.56 94 PHE A O 1
ATOM 744 N N . ASN A 1 95 ? -8.883 -7.297 26.308 1.00 95.06 95 ASN A N 1
ATOM 745 C CA . ASN A 1 95 ? -9.247 -8.459 27.117 1.00 95.06 95 ASN A CA 1
ATOM 746 C C . ASN A 1 95 ? -8.492 -8.506 28.452 1.00 95.06 95 ASN A C 1
ATOM 748 O O . ASN A 1 95 ? -9.033 -9.018 29.431 1.00 95.06 95 ASN A O 1
ATOM 752 N N . G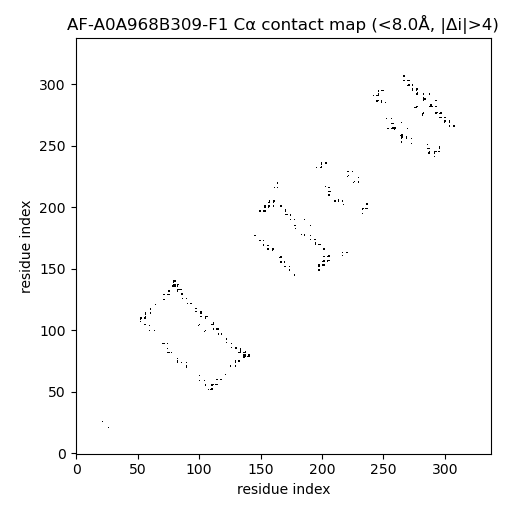LU A 1 96 ? -7.284 -7.948 28.511 1.00 94.31 96 GLU A N 1
ATOM 753 C CA . GLU A 1 96 ? -6.524 -7.780 29.752 1.00 94.31 96 GLU A CA 1
ATOM 754 C C . GLU A 1 96 ? -7.022 -6.589 30.585 1.00 94.31 96 GLU A C 1
ATOM 756 O O . GLU A 1 96 ? -7.147 -6.687 31.806 1.00 94.31 96 GLU A O 1
ATOM 761 N N . ALA A 1 97 ? -7.345 -5.467 29.937 1.00 92.94 97 ALA A N 1
ATOM 762 C CA . ALA A 1 97 ? -7.724 -4.228 30.611 1.00 92.94 97 ALA A CA 1
ATOM 763 C C . ALA A 1 97 ? -9.158 -4.256 31.165 1.00 92.94 97 ALA A C 1
ATOM 765 O O . ALA A 1 97 ? -9.413 -3.749 32.259 1.00 92.94 97 ALA A O 1
ATOM 766 N N . LEU A 1 98 ? -10.119 -4.834 30.436 1.00 93.06 98 LEU A N 1
ATOM 767 C CA . LEU A 1 98 ? -11.537 -4.796 30.807 1.00 93.06 98 LEU A CA 1
ATOM 768 C C . LEU A 1 98 ? -11.842 -5.449 32.177 1.00 93.06 98 LEU A C 1
ATOM 770 O O . LEU A 1 98 ? -12.563 -4.831 32.971 1.00 93.06 98 LEU A O 1
ATOM 774 N N . PRO A 1 99 ? -11.318 -6.648 32.512 1.00 92.94 99 PRO A N 1
ATOM 775 C CA . PRO A 1 99 ? -11.574 -7.285 33.805 1.00 92.94 99 PRO A CA 1
ATOM 776 C C . PRO A 1 99 ? -11.147 -6.438 35.006 1.00 92.94 99 PRO A C 1
ATOM 778 O O . PRO A 1 99 ? -11.801 -6.483 36.048 1.00 92.94 99 PRO A O 1
ATOM 781 N N . ASP A 1 100 ? -10.090 -5.638 34.867 1.00 90.00 100 ASP A N 1
ATOM 782 C CA . ASP A 1 100 ? -9.608 -4.770 35.938 1.00 90.00 100 ASP A CA 1
ATOM 783 C C . ASP A 1 100 ? -10.628 -3.686 36.299 1.00 90.00 100 ASP A C 1
ATOM 785 O O . ASP A 1 100 ? -10.877 -3.439 37.481 1.00 90.00 100 ASP A O 1
ATOM 789 N N . PHE A 1 101 ? -11.299 -3.100 35.307 1.00 88.06 101 PHE A N 1
ATOM 790 C CA . PHE A 1 101 ? -12.368 -2.131 35.549 1.00 88.06 101 PHE A CA 1
ATOM 791 C C . PHE A 1 101 ? -13.632 -2.802 36.096 1.00 88.06 101 PHE A C 1
ATOM 793 O O . PHE A 1 101 ? -14.229 -2.306 37.053 1.00 88.06 101 PHE A O 1
ATOM 800 N N . LEU A 1 102 ? -14.014 -3.961 35.552 1.00 88.25 102 LEU A N 1
ATOM 801 C CA . LEU A 1 102 ? -15.211 -4.675 36.002 1.00 88.25 102 LEU A CA 1
ATOM 802 C C . LEU A 1 102 ? -15.098 -5.153 37.455 1.00 88.25 102 LEU A C 1
ATOM 804 O O . LEU A 1 102 ? -16.056 -5.011 38.213 1.00 88.25 102 LEU A O 1
ATOM 808 N N . ASN A 1 103 ? -13.937 -5.680 37.853 1.00 86.69 103 ASN A N 1
ATOM 809 C CA . ASN A 1 103 ? -13.770 -6.340 39.149 1.00 86.69 103 ASN A CA 1
ATOM 810 C C . ASN A 1 103 ? -13.236 -5.417 40.251 1.00 86.69 103 ASN A C 1
ATOM 812 O O . ASN A 1 103 ? -13.547 -5.638 41.419 1.00 86.69 103 ASN A O 1
ATOM 816 N N . LYS A 1 104 ? -12.425 -4.400 39.918 1.00 84.31 104 LYS A N 1
ATOM 817 C CA . LYS A 1 104 ? -11.783 -3.537 40.930 1.00 84.31 104 LYS A CA 1
ATOM 818 C C . LYS A 1 104 ? -12.493 -2.198 41.128 1.00 84.31 104 LYS A C 1
ATOM 820 O O . LYS A 1 104 ? -12.309 -1.579 42.174 1.00 84.31 104 LYS A O 1
ATOM 825 N N . LYS A 1 105 ? -13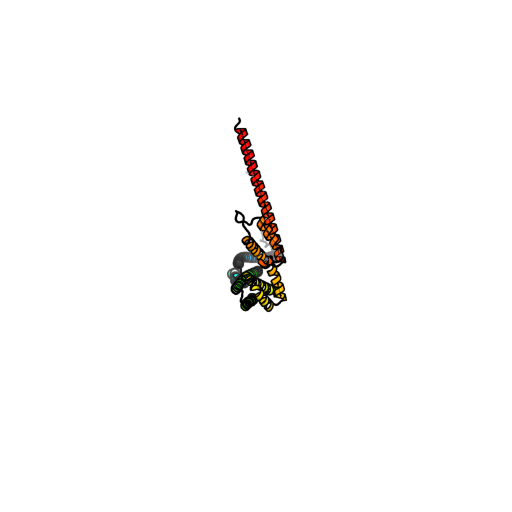.260 -1.719 40.140 1.00 82.44 105 LYS A N 1
ATOM 826 C CA . LYS A 1 105 ? -13.835 -0.358 40.146 1.00 82.44 105 LYS A CA 1
ATOM 827 C C . LYS A 1 105 ? -15.355 -0.316 40.283 1.00 82.44 105 LYS A C 1
ATOM 829 O O . LYS A 1 105 ? -15.890 0.694 40.735 1.00 82.44 105 LYS A O 1
ATOM 834 N N . LEU A 1 106 ? -16.043 -1.402 39.930 1.00 87.50 106 LEU A N 1
ATOM 835 C CA . LEU A 1 106 ? -17.503 -1.490 39.933 1.00 87.50 106 LEU A CA 1
ATOM 836 C C . LEU A 1 106 ? -17.967 -2.581 40.899 1.00 87.50 106 LEU A C 1
ATOM 838 O O . LEU A 1 106 ? -17.530 -3.726 40.816 1.00 87.50 106 LEU A O 1
ATOM 842 N N . THR A 1 107 ? -18.863 -2.225 41.818 1.00 81.94 107 THR A N 1
ATOM 843 C CA . THR A 1 107 ? -19.311 -3.110 42.909 1.00 81.94 107 THR A CA 1
ATOM 844 C C . THR A 1 107 ? -20.699 -3.701 42.666 1.00 81.94 107 THR A C 1
ATOM 846 O O . THR A 1 107 ? -21.063 -4.699 43.286 1.00 81.94 107 THR A O 1
ATOM 849 N N . GLY A 1 108 ? -21.488 -3.108 41.763 1.00 85.56 108 GLY A N 1
ATOM 850 C CA . GLY A 1 108 ? -22.832 -3.572 41.422 1.00 85.56 108 GLY A CA 1
ATOM 851 C C . GLY A 1 108 ? -22.890 -4.320 40.090 1.00 85.56 108 GLY A C 1
ATOM 852 O O . GLY A 1 108 ? -22.394 -3.829 39.079 1.00 85.56 108 GLY A O 1
ATOM 853 N N . GLY A 1 109 ? -23.603 -5.451 40.038 1.00 86.69 109 GLY A N 1
ATOM 854 C CA . GLY A 1 109 ? -23.788 -6.210 38.789 1.00 86.69 109 GLY A CA 1
ATOM 855 C C . GLY A 1 109 ? -24.446 -5.398 37.661 1.00 86.69 109 GLY A C 1
ATOM 856 O O . GLY A 1 109 ? -24.108 -5.561 36.490 1.00 86.69 109 GLY A O 1
ATOM 857 N N . ASN A 1 110 ? -25.335 -4.451 37.994 1.00 86.81 110 ASN A N 1
ATOM 858 C CA . ASN A 1 110 ? -25.901 -3.544 36.991 1.00 86.81 110 ASN A CA 1
ATOM 859 C C . ASN A 1 110 ? -24.861 -2.540 36.461 1.00 86.81 110 ASN A C 1
ATOM 861 O O . ASN A 1 110 ? -24.839 -2.280 35.261 1.00 86.81 110 ASN A O 1
ATOM 865 N N . GLN A 1 111 ? -23.978 -2.024 37.326 1.00 89.50 111 GLN A N 1
ATOM 866 C CA . GLN A 1 111 ? -22.883 -1.139 36.917 1.00 89.50 111 GLN A CA 1
ATOM 867 C C . GLN A 1 111 ? -21.941 -1.865 35.948 1.00 89.50 111 GLN A C 1
ATOM 869 O O . GLN A 1 111 ? -21.670 -1.360 34.862 1.00 89.50 111 GLN A O 1
ATOM 874 N N . GLN A 1 112 ? -21.517 -3.082 36.310 1.00 91.50 112 GLN A N 1
ATOM 875 C CA . GLN A 1 112 ? -20.657 -3.932 35.483 1.00 91.50 112 GLN A CA 1
ATOM 876 C C . GLN A 1 112 ? -21.277 -4.198 34.109 1.00 91.50 112 GLN A C 1
ATOM 878 O O . GLN A 1 112 ? -20.617 -4.002 33.094 1.00 91.50 112 GLN A O 1
ATOM 883 N N . ARG A 1 113 ? -22.567 -4.559 34.055 1.00 90.62 113 ARG A N 1
ATOM 884 C CA . ARG A 1 113 ? -23.275 -4.810 32.791 1.00 90.62 113 ARG A CA 1
ATOM 885 C C . ARG A 1 113 ? -23.320 -3.576 31.886 1.00 90.62 113 ARG A C 1
ATOM 887 O O . ARG A 1 113 ? -23.046 -3.683 30.693 1.00 90.62 113 ARG A O 1
ATOM 894 N N . VAL A 1 114 ? -23.684 -2.411 32.431 1.00 89.75 114 VAL A N 1
ATOM 895 C CA . VAL A 1 114 ? -23.774 -1.166 31.644 1.00 89.75 114 VAL A CA 1
ATOM 896 C C . VAL A 1 114 ? -22.389 -0.727 31.173 1.00 89.75 114 VAL A C 1
ATOM 898 O O . VAL A 1 114 ? -22.231 -0.349 30.013 1.00 89.75 114 VAL A O 1
ATOM 901 N N . PHE A 1 115 ? -21.380 -0.813 32.041 1.00 94.19 115 PHE A N 1
ATOM 902 C CA . PHE A 1 115 ? -19.998 -0.515 31.685 1.00 94.19 115 PHE A CA 1
ATOM 903 C C . PHE A 1 115 ? -19.489 -1.446 30.580 1.00 94.19 115 PHE A C 1
ATOM 905 O O . PHE A 1 115 ? -18.978 -0.966 29.574 1.00 94.19 115 PHE A O 1
ATOM 912 N N . GLN A 1 116 ? -19.683 -2.761 30.724 1.00 93.94 116 GLN A N 1
ATOM 913 C CA . GLN A 1 116 ? -19.250 -3.758 29.745 1.00 93.94 116 GLN A CA 1
ATOM 914 C C . GLN A 1 116 ? -19.866 -3.499 28.368 1.00 93.94 116 GLN A C 1
ATOM 916 O O . GLN A 1 116 ? -19.157 -3.530 27.367 1.00 93.94 116 GLN A O 1
ATOM 921 N N . ALA A 1 117 ? -21.164 -3.189 28.308 1.00 92.94 117 ALA A N 1
ATOM 922 C CA . ALA A 1 117 ? -21.828 -2.859 27.050 1.00 92.94 117 ALA A CA 1
ATOM 923 C C . ALA A 1 117 ? -21.199 -1.628 26.370 1.00 92.94 117 ALA A C 1
ATOM 925 O O . ALA A 1 117 ? -20.954 -1.647 25.164 1.00 92.94 117 ALA A O 1
ATOM 926 N N . LYS A 1 118 ? -20.886 -0.577 27.142 1.00 94.88 118 LYS A N 1
ATOM 927 C CA . LYS A 1 118 ? -20.203 0.615 26.618 1.00 94.88 118 LYS A CA 1
ATOM 928 C C . LYS A 1 118 ? -18.771 0.313 26.168 1.00 94.88 118 LYS A C 1
ATOM 930 O O . LYS A 1 118 ? -18.379 0.745 25.089 1.00 94.88 118 LYS A O 1
ATOM 935 N N . ALA A 1 119 ? -18.014 -0.448 26.957 1.00 95.12 119 ALA A N 1
ATOM 936 C CA . ALA A 1 119 ? -16.638 -0.822 26.639 1.00 95.12 119 ALA A CA 1
ATOM 937 C C . ALA A 1 119 ? -16.559 -1.676 25.365 1.00 95.12 119 ALA A C 1
ATOM 939 O O . ALA A 1 119 ? -15.724 -1.411 24.509 1.00 95.12 119 ALA A O 1
ATOM 940 N N . LEU A 1 120 ? -17.464 -2.644 25.189 1.00 95.19 120 LEU A N 1
ATOM 941 C CA . LEU A 1 120 ? -17.544 -3.449 23.964 1.00 95.19 120 LEU A CA 1
ATOM 942 C C . LEU A 1 120 ? -17.936 -2.609 22.742 1.00 95.19 120 LEU A C 1
ATOM 944 O O . LEU A 1 120 ? -17.411 -2.825 21.652 1.00 95.19 120 LEU A O 1
ATOM 948 N N . SER A 1 121 ? -18.835 -1.635 22.913 1.00 96.25 121 SER A N 1
ATOM 949 C CA . SER A 1 121 ? -19.166 -0.696 21.837 1.00 96.25 121 SER A CA 1
ATOM 950 C C . SER A 1 121 ? -17.947 0.124 21.410 1.00 96.25 121 SER A C 1
ATOM 952 O O . SER A 1 121 ? -17.739 0.295 20.212 1.00 96.25 121 SER A O 1
ATOM 954 N N . LEU A 1 122 ? -17.153 0.608 22.369 1.00 95.62 122 LEU A N 1
ATOM 955 C CA . LEU A 1 122 ? -15.908 1.328 22.096 1.00 95.62 122 LEU A CA 1
ATOM 956 C C . LEU A 1 122 ? -14.885 0.421 21.400 1.00 95.62 122 LEU A C 1
ATOM 958 O O . LEU A 1 122 ? -14.335 0.805 20.376 1.00 95.62 122 LEU A O 1
ATOM 962 N N . MET A 1 123 ? -14.707 -0.814 21.884 1.00 96.12 123 MET A N 1
ATOM 963 C CA . MET A 1 123 ? -13.809 -1.798 21.269 1.00 96.12 123 MET A CA 1
ATOM 964 C C . MET A 1 123 ? -14.119 -1.994 19.787 1.00 96.12 123 MET A C 1
ATOM 966 O O . MET A 1 123 ? -13.216 -1.973 18.960 1.00 96.12 123 MET A O 1
ATOM 970 N N . ASN A 1 124 ? -15.393 -2.172 19.437 1.00 95.12 124 ASN A N 1
ATOM 971 C CA . ASN A 1 124 ? -15.785 -2.382 18.046 1.00 95.12 124 ASN A CA 1
ATOM 972 C C . ASN A 1 124 ? -15.490 -1.154 17.171 1.00 95.12 124 ASN A C 1
ATOM 974 O O . ASN A 1 124 ? -15.018 -1.312 16.050 1.00 95.12 124 ASN A O 1
ATOM 978 N N . GLN A 1 125 ? -15.714 0.059 17.689 1.00 96.62 125 GLN A N 1
ATOM 979 C CA . GLN A 1 125 ? -15.369 1.295 16.979 1.00 96.62 125 GLN A CA 1
ATOM 980 C C . GLN A 1 125 ? -13.859 1.408 16.743 1.00 96.62 125 GLN A C 1
ATOM 982 O O . GLN A 1 125 ? -13.428 1.700 15.627 1.00 96.62 125 GLN A O 1
ATOM 987 N N . ASP A 1 126 ? -13.058 1.125 17.766 1.00 96.69 126 ASP A N 1
ATOM 988 C CA . ASP A 1 126 ? -11.601 1.184 17.678 1.00 96.69 126 ASP A CA 1
ATOM 989 C C . ASP A 1 126 ? -11.054 0.113 16.724 1.00 96.69 126 ASP A C 1
ATOM 991 O O . ASP A 1 126 ? -10.165 0.396 15.922 1.00 96.69 126 ASP A O 1
ATOM 995 N N . LEU A 1 127 ? -11.630 -1.094 16.728 1.00 95.75 127 LEU A N 1
ATOM 996 C CA . LEU A 1 127 ? -11.277 -2.147 15.775 1.00 95.75 127 LEU A CA 1
ATOM 997 C C . LEU A 1 127 ? -11.599 -1.752 14.331 1.00 95.75 127 LEU A C 1
ATOM 999 O O . LEU A 1 127 ? -10.784 -2.008 13.447 1.00 95.75 127 LEU A O 1
ATOM 1003 N N . ASP A 1 128 ? -12.724 -1.086 14.073 1.00 95.62 128 ASP A N 1
ATOM 1004 C CA . ASP A 1 128 ? -13.041 -0.581 12.732 1.00 95.62 128 ASP A CA 1
ATOM 1005 C C . ASP A 1 128 ? -12.024 0.474 12.262 1.00 95.62 128 ASP A C 1
ATOM 1007 O O . ASP A 1 128 ? -11.635 0.494 11.088 1.00 95.62 128 ASP A O 1
ATOM 1011 N N . ILE A 1 129 ? -11.573 1.348 13.167 1.00 95.38 129 ILE A N 1
ATOM 1012 C CA . ILE A 1 129 ? -10.540 2.354 12.883 1.00 95.38 129 ILE A CA 1
ATOM 1013 C C . ILE A 1 129 ? -9.204 1.667 12.574 1.00 95.38 129 ILE A C 1
ATOM 1015 O O . ILE A 1 129 ? -8.586 1.952 11.543 1.00 95.38 129 ILE A O 1
ATOM 1019 N N . LEU A 1 130 ? -8.783 0.727 13.423 1.00 94.12 130 LEU A N 1
ATOM 1020 C CA . LEU A 1 130 ? -7.540 -0.022 13.252 1.00 94.12 130 LEU A CA 1
ATOM 1021 C C . LEU A 1 130 ? -7.549 -0.861 11.973 1.00 94.12 130 LEU A C 1
ATOM 1023 O O . LEU A 1 130 ? -6.557 -0.849 11.252 1.00 94.12 130 LEU A O 1
ATOM 1027 N N . ALA A 1 131 ? -8.668 -1.503 11.626 1.00 90.12 131 ALA A N 1
ATOM 1028 C CA . ALA A 1 131 ? -8.799 -2.265 10.384 1.00 90.12 131 ALA A CA 1
ATOM 1029 C C . ALA A 1 131 ? -8.552 -1.393 9.144 1.00 90.12 131 ALA A C 1
ATOM 1031 O O . ALA A 1 131 ? -7.860 -1.802 8.209 1.00 90.12 131 ALA A O 1
ATOM 1032 N N . ARG A 1 132 ? -9.101 -0.171 9.125 1.00 92.12 132 ARG A N 1
ATOM 1033 C CA . ARG A 1 132 ? -8.900 0.775 8.014 1.00 92.12 132 ARG A CA 1
ATOM 1034 C C . ARG A 1 132 ? -7.457 1.267 7.943 1.00 92.12 132 ARG A C 1
ATOM 1036 O O . ARG A 1 132 ? -6.913 1.392 6.841 1.00 92.12 132 ARG A O 1
ATOM 1043 N N . HIS A 1 133 ? -6.845 1.543 9.093 1.00 92.19 133 HIS A N 1
ATOM 1044 C CA . HIS A 1 133 ? -5.445 1.960 9.166 1.00 92.19 133 HIS A CA 1
ATOM 1045 C C . HIS A 1 133 ? -4.507 0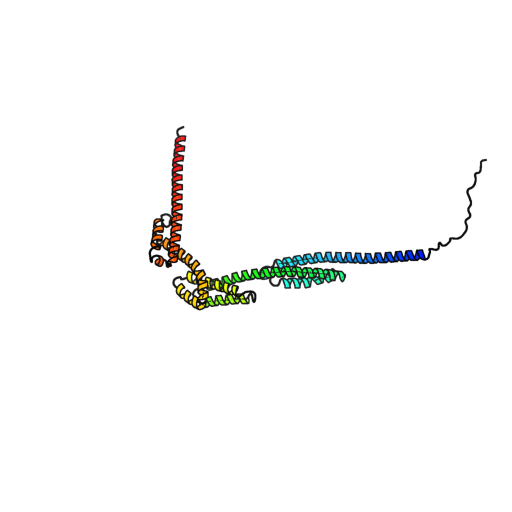.844 8.708 1.00 92.19 133 HIS A C 1
ATOM 1047 O O . HIS A 1 133 ? -3.716 1.060 7.796 1.00 92.19 133 HIS A O 1
ATOM 1053 N N . GLU A 1 134 ? -4.663 -0.366 9.242 1.00 87.56 134 GLU A N 1
ATOM 1054 C CA . GLU A 1 134 ? -3.887 -1.553 8.866 1.00 87.56 134 GLU A CA 1
ATOM 1055 C C . GLU A 1 134 ? -4.003 -1.845 7.364 1.00 87.56 134 GLU A C 1
ATOM 1057 O O . GLU A 1 134 ? -2.990 -2.009 6.686 1.00 87.56 134 GLU A O 1
ATOM 1062 N N . ALA A 1 135 ? -5.210 -1.788 6.788 1.00 85.44 135 ALA A N 1
ATOM 1063 C CA . ALA A 1 135 ? -5.402 -1.945 5.345 1.00 85.44 135 ALA A CA 1
ATOM 1064 C C . ALA A 1 135 ? -4.663 -0.869 4.523 1.00 85.44 135 ALA A C 1
ATOM 1066 O O . ALA A 1 135 ? -4.090 -1.161 3.466 1.00 85.44 135 ALA A O 1
ATOM 1067 N N . THR A 1 136 ? -4.656 0.374 5.009 1.00 88.31 136 THR A N 1
ATOM 1068 C CA . THR A 1 136 ? -3.948 1.489 4.367 1.00 88.31 136 THR A CA 1
ATOM 1069 C C . THR A 1 136 ? -2.436 1.289 4.441 1.00 88.31 136 THR A C 1
ATOM 1071 O O . THR A 1 136 ? -1.759 1.359 3.415 1.00 88.31 136 THR A O 1
ATOM 1074 N N . GLN A 1 137 ? -1.909 0.962 5.619 1.00 87.44 137 GLN A N 1
ATOM 1075 C CA . GLN A 1 137 ? -0.483 0.724 5.837 1.00 87.44 137 GLN A CA 1
ATOM 1076 C C . GLN A 1 137 ? 0.015 -0.513 5.085 1.00 87.44 137 GLN A C 1
ATOM 1078 O O . GLN A 1 137 ? 1.073 -0.461 4.466 1.00 87.44 137 GLN A O 1
ATOM 1083 N N . HIS A 1 138 ? -0.780 -1.584 5.003 1.00 82.19 138 HIS A N 1
ATOM 1084 C CA . HIS A 1 138 ? -0.480 -2.741 4.155 1.00 82.19 138 HIS A CA 1
ATOM 1085 C C . HIS A 1 138 ? -0.335 -2.355 2.684 1.00 82.19 138 HIS A C 1
ATOM 1087 O O . HIS A 1 138 ? 0.540 -2.873 1.990 1.00 82.19 138 HIS A O 1
ATOM 1093 N N . ARG A 1 139 ? -1.170 -1.439 2.181 1.00 80.88 139 ARG A N 1
ATOM 1094 C CA . ARG A 1 139 ? -1.052 -0.938 0.807 1.00 80.88 139 ARG A CA 1
ATOM 1095 C C . ARG A 1 139 ? 0.221 -0.111 0.608 1.00 80.88 139 ARG A C 1
ATOM 1097 O O . ARG A 1 139 ? 0.842 -0.221 -0.448 1.00 80.88 139 ARG A O 1
ATOM 1104 N N . VAL A 1 140 ? 0.599 0.703 1.593 1.00 80.75 140 VAL A N 1
ATOM 1105 C CA . VAL A 1 140 ? 1.843 1.489 1.562 1.00 80.75 140 VAL A CA 1
ATOM 1106 C C . VAL A 1 140 ? 3.057 0.565 1.590 1.00 80.75 140 VAL A C 1
ATOM 1108 O O . VAL A 1 140 ? 3.867 0.613 0.667 1.00 80.75 140 VAL A O 1
ATOM 1111 N N . PHE A 1 141 ? 3.124 -0.343 2.565 1.00 79.69 141 PHE A N 1
ATOM 1112 C CA . PHE A 1 141 ? 4.195 -1.327 2.696 1.00 79.69 141 PHE A CA 1
ATOM 1113 C C . PHE A 1 141 ? 4.369 -2.157 1.422 1.00 79.69 141 PHE A C 1
ATOM 1115 O O . PHE A 1 141 ? 5.491 -2.333 0.953 1.00 79.69 141 PHE A O 1
ATOM 1122 N N . ARG A 1 142 ? 3.262 -2.592 0.801 1.00 75.38 142 ARG A N 1
ATOM 1123 C CA . ARG A 1 142 ? 3.280 -3.262 -0.510 1.00 75.38 142 ARG A CA 1
ATOM 1124 C C . ARG A 1 142 ? 3.997 -2.434 -1.561 1.00 75.38 142 ARG A C 1
ATOM 1126 O O . ARG A 1 142 ? 4.936 -2.913 -2.181 1.00 75.38 142 ARG A O 1
ATOM 1133 N N . LYS A 1 143 ? 3.585 -1.177 -1.727 1.00 76.00 143 LYS A N 1
ATOM 1134 C CA . LYS A 1 143 ? 4.169 -0.272 -2.721 1.00 76.00 143 LYS A CA 1
ATOM 1135 C C . LYS A 1 143 ? 5.660 -0.038 -2.466 1.00 76.00 143 LYS A C 1
ATOM 1137 O O . LYS A 1 143 ? 6.444 -0.030 -3.413 1.00 76.00 143 LYS A O 1
ATOM 1142 N N . GLU A 1 144 ? 6.060 0.151 -1.211 1.00 75.75 144 GLU A N 1
ATOM 1143 C CA . GLU A 1 144 ? 7.464 0.341 -0.827 1.00 75.75 144 GLU A CA 1
ATOM 1144 C C . GLU A 1 144 ? 8.305 -0.907 -1.092 1.00 75.75 144 GLU A C 1
ATOM 1146 O O . GLU A 1 144 ? 9.378 -0.820 -1.691 1.00 75.75 144 GLU A O 1
ATOM 1151 N N . SER A 1 145 ? 7.802 -2.067 -0.672 1.00 74.88 145 SER A N 1
ATOM 1152 C CA . SER A 1 145 ? 8.434 -3.365 -0.875 1.00 74.88 145 SER A CA 1
ATOM 1153 C C . SER A 1 145 ? 8.578 -3.674 -2.363 1.00 74.88 145 SER A C 1
ATOM 1155 O O . SER A 1 145 ? 9.678 -4.000 -2.808 1.00 74.88 145 SER A O 1
ATOM 1157 N N . ASP A 1 146 ? 7.525 -3.459 -3.156 1.00 72.62 146 ASP A N 1
ATOM 1158 C CA . ASP A 1 146 ? 7.543 -3.642 -4.607 1.00 72.62 146 ASP A CA 1
ATOM 1159 C C . ASP A 1 146 ? 8.547 -2.713 -5.284 1.00 72.62 146 ASP A C 1
ATOM 1161 O O . ASP A 1 146 ? 9.298 -3.157 -6.146 1.00 72.62 146 ASP A O 1
ATOM 1165 N N . THR A 1 147 ? 8.623 -1.449 -4.860 1.00 73.88 147 THR A N 1
ATOM 1166 C CA . THR A 1 147 ? 9.583 -0.486 -5.420 1.00 73.88 147 THR A CA 1
ATOM 1167 C C . THR A 1 147 ? 11.024 -0.913 -5.138 1.00 73.88 147 THR A C 1
ATOM 1169 O O . THR A 1 147 ? 11.860 -0.910 -6.041 1.00 73.88 147 THR A O 1
ATOM 1172 N N . LYS A 1 148 ? 11.326 -1.314 -3.896 1.00 75.81 148 LYS A N 1
ATOM 1173 C CA . LYS A 1 148 ? 12.675 -1.745 -3.495 1.00 75.81 148 LYS A CA 1
ATOM 1174 C C . LYS A 1 148 ? 13.100 -3.026 -4.208 1.00 75.81 148 LYS A C 1
ATOM 1176 O O . LYS A 1 148 ? 14.180 -3.087 -4.783 1.00 75.81 148 LYS A O 1
ATOM 1181 N N . SER A 1 149 ? 12.247 -4.039 -4.196 1.00 74.31 149 SER A N 1
ATOM 1182 C CA . SER A 1 149 ? 12.530 -5.330 -4.834 1.00 74.31 149 SER A CA 1
ATOM 1183 C C . SER A 1 149 ? 12.581 -5.229 -6.363 1.00 74.31 149 SER A C 1
ATOM 1185 O O . SER A 1 149 ? 13.435 -5.854 -6.989 1.00 74.31 149 SER A O 1
ATOM 1187 N N . GLN A 1 150 ? 11.758 -4.375 -6.982 1.00 75.06 150 GLN A N 1
ATOM 1188 C CA . GLN A 1 150 ? 11.879 -4.059 -8.406 1.00 75.06 150 GLN A CA 1
ATOM 1189 C C . GLN A 1 150 ? 13.205 -3.351 -8.721 1.00 75.06 150 GLN A C 1
ATOM 1191 O O . GLN A 1 150 ? 13.810 -3.648 -9.748 1.00 75.06 150 GLN A O 1
ATOM 1196 N N . ALA A 1 151 ? 13.689 -2.457 -7.853 1.00 76.69 151 ALA A N 1
ATOM 1197 C CA . ALA A 1 151 ? 14.999 -1.826 -8.023 1.00 76.69 151 ALA A CA 1
ATOM 1198 C C . ALA A 1 151 ? 16.150 -2.847 -7.963 1.00 76.69 151 ALA A C 1
ATOM 1200 O O . ALA A 1 151 ? 17.051 -2.787 -8.796 1.00 76.69 151 ALA A O 1
ATOM 1201 N N . VAL A 1 152 ? 16.086 -3.826 -7.052 1.00 82.25 152 VAL A N 1
ATOM 1202 C CA . VAL A 1 152 ? 17.070 -4.924 -6.979 1.00 82.25 152 VAL A CA 1
ATOM 1203 C C . VAL A 1 152 ? 17.048 -5.769 -8.253 1.00 82.25 152 VAL A C 1
ATOM 1205 O O . VAL A 1 152 ? 18.101 -6.022 -8.837 1.00 82.25 152 VAL A O 1
ATOM 1208 N N . ALA A 1 153 ? 15.858 -6.160 -8.724 1.00 80.75 153 ALA A N 1
ATOM 1209 C CA . ALA A 1 153 ? 15.722 -6.911 -9.970 1.00 80.75 153 ALA A CA 1
ATOM 1210 C C . ALA A 1 153 ? 16.300 -6.123 -11.158 1.00 80.75 153 ALA A C 1
ATOM 1212 O O . ALA A 1 153 ? 17.080 -6.666 -11.932 1.00 80.75 153 ALA A O 1
ATOM 1213 N N . ARG A 1 154 ? 15.999 -4.822 -11.265 1.00 78.62 154 ARG A N 1
ATOM 1214 C CA . ARG A 1 154 ? 16.576 -3.934 -12.290 1.00 78.62 154 ARG A CA 1
ATOM 1215 C C . ARG A 1 154 ? 18.097 -3.905 -12.249 1.00 78.62 154 ARG A C 1
ATOM 1217 O O . ARG A 1 154 ? 18.732 -4.004 -13.292 1.00 78.62 154 ARG A O 1
ATOM 1224 N N . GLU A 1 155 ? 18.687 -3.790 -11.066 1.00 82.69 155 GLU A N 1
ATOM 1225 C CA . GLU A 1 155 ? 20.142 -3.773 -10.920 1.00 82.69 155 GLU A CA 1
ATOM 1226 C C . GLU A 1 155 ? 20.777 -5.087 -11.402 1.00 82.69 155 GLU A C 1
ATOM 1228 O O . GLU A 1 155 ? 21.792 -5.064 -12.095 1.00 82.69 155 GLU A O 1
ATOM 1233 N N . GLN A 1 156 ? 20.164 -6.232 -11.090 1.00 82.06 156 GLN A N 1
ATOM 1234 C CA . GLN A 1 156 ? 20.625 -7.540 -11.567 1.00 82.06 156 GLN A CA 1
ATOM 1235 C C . GLN A 1 156 ? 20.493 -7.675 -13.091 1.00 82.06 156 GLN A C 1
ATOM 1237 O O . GLN A 1 156 ? 21.426 -8.128 -13.748 1.00 82.06 156 GLN A O 1
ATOM 1242 N N . ILE A 1 157 ? 19.377 -7.208 -13.658 1.00 79.00 157 ILE A N 1
ATOM 1243 C CA . ILE A 1 157 ? 19.144 -7.167 -15.109 1.00 79.00 157 ILE A CA 1
ATOM 1244 C C . ILE A 1 157 ? 20.224 -6.331 -15.815 1.00 79.00 157 ILE A C 1
ATOM 1246 O O . ILE A 1 157 ? 20.753 -6.747 -16.844 1.00 79.00 157 ILE A O 1
ATOM 1250 N N . ILE A 1 158 ? 20.580 -5.170 -15.257 1.00 75.56 158 ILE A N 1
ATOM 1251 C CA . ILE A 1 158 ? 21.603 -4.273 -15.819 1.00 75.56 158 ILE A CA 1
ATOM 1252 C C . ILE A 1 158 ? 23.014 -4.870 -15.704 1.00 75.56 158 ILE A C 1
ATOM 1254 O O . ILE A 1 158 ? 23.858 -4.578 -16.550 1.00 75.56 158 ILE A O 1
ATOM 1258 N N . LYS A 1 159 ? 23.288 -5.696 -14.684 1.00 80.88 159 LYS A N 1
ATOM 1259 C CA . LYS A 1 159 ? 24.587 -6.374 -14.504 1.00 80.88 159 LYS A CA 1
ATOM 1260 C C . LYS A 1 159 ? 24.812 -7.512 -15.497 1.00 80.88 159 LYS A C 1
ATOM 1262 O O . LYS A 1 159 ? 25.944 -7.715 -15.921 1.00 80.88 159 LYS A O 1
ATOM 1267 N N . GLU A 1 160 ? 23.749 -8.207 -15.895 1.00 78.38 160 GLU A N 1
ATOM 1268 C CA . GLU A 1 160 ? 23.802 -9.370 -16.793 1.00 78.38 160 GLU A CA 1
ATOM 1269 C C . GLU A 1 160 ? 23.058 -9.129 -18.121 1.00 78.38 160 GLU A C 1
ATOM 1271 O O . GLU A 1 160 ? 22.288 -9.978 -18.577 1.00 78.38 160 GLU A O 1
ATOM 1276 N N . PRO A 1 161 ? 23.276 -7.989 -18.802 1.00 68.12 161 PRO A N 1
ATOM 1277 C CA . PRO A 1 161 ? 22.410 -7.542 -19.883 1.00 68.12 161 PRO A CA 1
ATOM 1278 C C . PRO A 1 161 ? 22.433 -8.525 -21.053 1.00 68.12 161 PRO A C 1
ATOM 1280 O O . PRO A 1 161 ? 21.422 -8.696 -21.710 1.00 68.12 161 PRO A O 1
ATOM 1283 N N . PHE A 1 162 ? 23.539 -9.226 -21.310 1.00 71.56 162 PHE A N 1
ATOM 1284 C CA . PHE A 1 162 ? 23.673 -10.134 -22.456 1.00 71.56 162 PHE A CA 1
ATOM 1285 C C . PHE A 1 162 ? 23.313 -11.596 -22.156 1.00 71.56 162 PHE A C 1
ATOM 1287 O O . PHE A 1 162 ? 23.251 -12.409 -23.079 1.00 71.56 162 PHE A O 1
ATOM 1294 N N . ASN A 1 163 ? 23.037 -11.943 -20.897 1.00 83.38 163 ASN A N 1
ATOM 1295 C CA . ASN A 1 163 ? 22.637 -13.291 -20.509 1.00 83.38 163 ASN A CA 1
ATOM 1296 C C . ASN A 1 163 ? 21.106 -13.398 -20.460 1.00 83.38 163 ASN A C 1
ATOM 1298 O O . ASN A 1 163 ? 20.496 -13.402 -19.394 1.00 83.38 163 ASN A O 1
ATOM 1302 N N . ILE A 1 164 ? 20.467 -13.477 -21.631 1.00 78.56 164 ILE A N 1
ATOM 1303 C CA . ILE A 1 164 ? 18.998 -13.416 -21.737 1.00 78.56 164 ILE A CA 1
ATOM 1304 C C . ILE A 1 164 ? 18.299 -14.495 -20.896 1.00 78.56 164 ILE A C 1
ATOM 1306 O O . ILE A 1 164 ? 17.255 -14.226 -20.304 1.00 78.56 164 ILE A O 1
ATOM 1310 N N . GLY A 1 165 ? 18.865 -15.704 -20.821 1.00 81.94 165 GLY A N 1
ATOM 1311 C CA . GLY A 1 165 ? 18.292 -16.784 -20.014 1.00 81.94 165 GLY A CA 1
ATOM 1312 C C . GLY A 1 165 ? 18.262 -16.447 -18.522 1.00 81.94 165 GLY A C 1
ATOM 1313 O O . GLY A 1 165 ? 17.264 -16.706 -17.853 1.00 81.94 165 GLY A O 1
ATOM 1314 N N . GLU A 1 166 ? 19.325 -15.820 -18.021 1.00 83.81 166 GLU A N 1
ATOM 1315 C CA . GLU A 1 166 ? 19.414 -15.369 -16.634 1.00 83.81 166 GLU A CA 1
ATOM 1316 C C . GLU A 1 166 ? 18.481 -14.187 -16.354 1.00 83.81 166 GLU A C 1
ATOM 1318 O O . GLU A 1 166 ? 17.759 -14.185 -15.360 1.00 83.81 166 GLU A O 1
ATOM 1323 N N . VAL A 1 167 ? 18.415 -13.221 -17.271 1.00 83.44 167 VAL A N 1
ATOM 1324 C CA . VAL A 1 167 ? 17.504 -12.075 -17.160 1.00 83.44 167 VAL A CA 1
ATOM 1325 C C . VAL A 1 167 ? 16.040 -12.533 -17.147 1.00 83.44 167 VAL A C 1
ATOM 1327 O O . VAL A 1 167 ? 15.264 -12.089 -16.303 1.00 83.44 167 VAL A O 1
ATOM 1330 N N . ASP A 1 168 ? 15.642 -13.452 -18.032 1.00 84.75 168 ASP A N 1
ATOM 1331 C CA . ASP A 1 168 ? 14.280 -14.006 -18.034 1.00 84.75 168 ASP A CA 1
ATOM 1332 C C . ASP A 1 168 ? 13.970 -14.781 -16.743 1.00 84.75 168 ASP A C 1
ATOM 1334 O O . ASP A 1 168 ? 12.855 -14.688 -16.222 1.00 84.75 168 ASP A O 1
ATOM 1338 N N . ARG A 1 169 ? 14.959 -15.492 -16.184 1.00 86.69 169 ARG A N 1
ATOM 1339 C CA . ARG A 1 169 ? 14.834 -16.158 -14.883 1.00 86.69 169 ARG A CA 1
ATOM 1340 C C . ARG A 1 169 ? 14.602 -15.153 -13.754 1.00 86.69 169 ARG A C 1
ATOM 1342 O O . ARG A 1 169 ? 13.625 -15.316 -13.031 1.00 86.69 169 ARG A O 1
ATOM 1349 N N . ILE A 1 170 ? 15.406 -14.093 -13.658 1.00 85.50 170 ILE A N 1
ATOM 1350 C CA . ILE A 1 170 ? 15.244 -13.014 -12.662 1.00 85.50 170 ILE A CA 1
ATOM 1351 C C . ILE A 1 170 ? 13.844 -12.390 -12.758 1.00 85.50 170 ILE A C 1
ATOM 1353 O O . ILE A 1 170 ? 13.169 -12.186 -11.748 1.00 85.50 170 ILE A O 1
ATOM 1357 N N . ILE A 1 171 ? 13.369 -12.123 -13.978 1.00 84.94 171 ILE A N 1
ATOM 1358 C CA . ILE A 1 171 ? 12.039 -11.543 -14.207 1.00 84.94 171 ILE A CA 1
ATOM 1359 C C . ILE A 1 171 ? 10.933 -12.497 -13.737 1.00 84.94 171 ILE A C 1
ATOM 1361 O O . ILE A 1 171 ? 9.989 -12.058 -13.077 1.00 84.94 171 ILE A O 1
ATOM 1365 N N . LYS A 1 172 ? 11.035 -13.794 -14.050 1.00 85.88 172 LYS A N 1
ATOM 1366 C CA . LYS A 1 172 ? 10.068 -14.811 -13.606 1.00 85.88 172 LYS A CA 1
ATOM 1367 C C . LYS A 1 172 ? 10.069 -14.975 -12.090 1.00 85.88 172 LYS A C 1
ATOM 1369 O O . LYS A 1 172 ? 9.002 -14.892 -11.488 1.00 85.88 172 LYS A O 1
ATOM 1374 N N . GLU A 1 173 ? 11.244 -15.132 -11.484 1.00 86.19 173 GLU A N 1
ATOM 1375 C CA . GLU A 1 173 ? 11.410 -15.243 -10.032 1.00 86.19 173 GLU A CA 1
ATOM 1376 C C . GLU A 1 173 ? 10.796 -14.029 -9.321 1.00 86.19 173 GLU A C 1
ATOM 1378 O O . GLU A 1 173 ? 10.077 -14.190 -8.337 1.00 86.19 173 GLU A O 1
ATOM 1383 N N . ARG A 1 174 ? 10.967 -12.820 -9.870 1.00 82.44 174 ARG A N 1
ATOM 1384 C CA . ARG A 1 174 ? 10.368 -11.604 -9.310 1.00 82.44 174 ARG A CA 1
ATOM 1385 C C . ARG A 1 174 ? 8.840 -11.592 -9.394 1.00 82.44 174 ARG A C 1
ATOM 1387 O O . ARG A 1 174 ? 8.175 -11.188 -8.442 1.00 82.44 174 ARG A O 1
ATOM 1394 N N . VAL A 1 175 ? 8.266 -12.017 -10.518 1.00 80.88 175 VAL A N 1
ATOM 1395 C CA . VAL A 1 175 ? 6.802 -12.103 -10.673 1.00 80.88 175 VAL A CA 1
ATOM 1396 C C . VAL A 1 175 ? 6.211 -13.156 -9.729 1.00 80.88 175 VAL A C 1
ATOM 1398 O O . VAL A 1 175 ? 5.146 -12.930 -9.157 1.00 80.88 175 VAL A O 1
ATOM 1401 N N . GLU A 1 176 ? 6.911 -14.271 -9.514 1.00 82.00 176 GLU A N 1
ATOM 1402 C CA . GLU A 1 176 ? 6.527 -15.281 -8.522 1.00 82.00 176 GLU A CA 1
ATOM 1403 C C . GLU A 1 176 ? 6.671 -14.784 -7.079 1.00 82.00 176 GLU A C 1
ATOM 1405 O O . GLU A 1 176 ? 5.863 -15.126 -6.217 1.00 82.00 176 GLU A O 1
ATOM 1410 N N . GLU A 1 177 ? 7.687 -13.976 -6.787 1.00 78.25 177 GLU A N 1
ATOM 1411 C CA . GLU A 1 177 ? 7.884 -13.394 -5.461 1.00 78.25 177 GLU A CA 1
ATOM 1412 C C . GLU A 1 177 ? 6.738 -12.440 -5.093 1.00 78.25 177 GLU A C 1
ATOM 1414 O O . GLU A 1 177 ? 6.236 -12.494 -3.972 1.00 78.25 177 GLU A O 1
ATOM 1419 N N . ILE A 1 178 ? 6.251 -11.640 -6.050 1.00 72.19 178 ILE A N 1
ATOM 1420 C CA . ILE A 1 178 ? 5.046 -10.807 -5.882 1.00 72.19 178 ILE A CA 1
ATOM 1421 C C . ILE A 1 178 ? 3.840 -11.667 -5.464 1.00 72.19 178 ILE A C 1
ATOM 1423 O O . ILE A 1 178 ? 3.045 -11.254 -4.618 1.00 72.19 178 ILE A O 1
ATOM 1427 N N . ASP A 1 179 ? 3.724 -12.878 -6.013 1.00 69.62 179 ASP A N 1
ATOM 1428 C CA . ASP A 1 179 ? 2.674 -13.834 -5.656 1.00 69.62 179 ASP A CA 1
ATOM 1429 C C . ASP A 1 179 ? 2.818 -14.404 -4.244 1.00 69.62 179 ASP A C 1
ATOM 1431 O O . ASP A 1 179 ? 1.826 -14.544 -3.526 1.00 69.62 179 ASP A O 1
ATOM 1435 N N . ARG A 1 180 ? 4.049 -14.724 -3.833 1.00 72.12 180 ARG A N 1
ATOM 1436 C CA . ARG A 1 180 ? 4.331 -15.274 -2.498 1.00 72.12 180 ARG A CA 1
ATOM 1437 C C . ARG A 1 180 ? 4.180 -14.229 -1.401 1.00 72.12 180 ARG A C 1
ATOM 1439 O O . ARG A 1 180 ? 3.700 -14.557 -0.321 1.00 72.12 180 ARG A O 1
ATOM 1446 N N . LEU A 1 181 ? 4.582 -12.989 -1.670 1.00 67.62 181 LEU A N 1
ATOM 1447 C CA . LEU A 1 181 ? 4.483 -11.895 -0.707 1.00 67.62 181 LEU A CA 1
ATOM 1448 C C . LEU A 1 181 ? 3.030 -11.442 -0.510 1.00 67.62 181 LEU A C 1
ATOM 1450 O O . LEU A 1 181 ? 2.669 -11.021 0.589 1.00 67.62 181 LEU A O 1
ATOM 1454 N N . TYR A 1 182 ? 2.185 -11.551 -1.545 1.00 65.88 182 TYR A N 1
ATOM 1455 C CA . TYR A 1 182 ? 0.819 -11.009 -1.531 1.00 65.88 182 TYR A CA 1
ATOM 1456 C C . TYR A 1 182 ? -0.232 -11.962 -2.140 1.00 65.88 182 TYR A C 1
ATOM 1458 O O . TYR A 1 182 ? -0.939 -11.589 -3.090 1.00 65.88 182 TYR A O 1
ATOM 1466 N N . PRO A 1 183 ? -0.399 -13.175 -1.583 1.00 62.88 183 PRO A N 1
ATOM 1467 C CA . PRO A 1 183 ? -1.313 -14.177 -2.121 1.00 62.88 183 PRO A CA 1
ATOM 1468 C C . PRO A 1 183 ? -2.758 -13.659 -2.155 1.00 62.88 183 PRO A C 1
ATOM 1470 O O . PRO A 1 183 ? -3.257 -13.081 -1.192 1.00 62.88 183 PRO A O 1
ATOM 1473 N N . GLY A 1 184 ? -3.433 -13.835 -3.296 1.00 62.41 184 GLY A N 1
ATOM 1474 C CA . GLY A 1 184 ? -4.835 -13.434 -3.493 1.00 62.41 184 GLY A CA 1
ATOM 1475 C C . GLY A 1 184 ? -5.081 -11.926 -3.634 1.00 62.41 184 GLY A C 1
ATOM 1476 O O . GLY A 1 184 ? -6.212 -11.514 -3.888 1.00 62.41 184 GLY A O 1
ATOM 1477 N N . HIS A 1 185 ? -4.043 -11.096 -3.514 1.00 60.25 185 HIS A N 1
ATOM 1478 C CA . HIS A 1 185 ? -4.169 -9.641 -3.565 1.00 60.25 185 HIS A CA 1
ATOM 1479 C C . HIS A 1 185 ? -3.614 -8.991 -4.831 1.00 60.25 185 HIS A C 1
ATOM 1481 O O . HIS A 1 185 ? -3.894 -7.816 -5.076 1.00 60.25 185 HIS A O 1
ATOM 1487 N N . VAL A 1 186 ? -2.832 -9.730 -5.617 1.00 65.81 186 VAL A N 1
ATOM 1488 C CA . VAL A 1 186 ? -2.259 -9.246 -6.873 1.00 65.81 186 VAL A CA 1
ATOM 1489 C C . VAL A 1 186 ? -2.997 -9.902 -8.024 1.00 65.81 186 VAL A C 1
ATOM 1491 O O . VAL A 1 186 ? -2.980 -11.124 -8.191 1.00 65.81 186 VAL A O 1
ATOM 1494 N N . ASN A 1 187 ?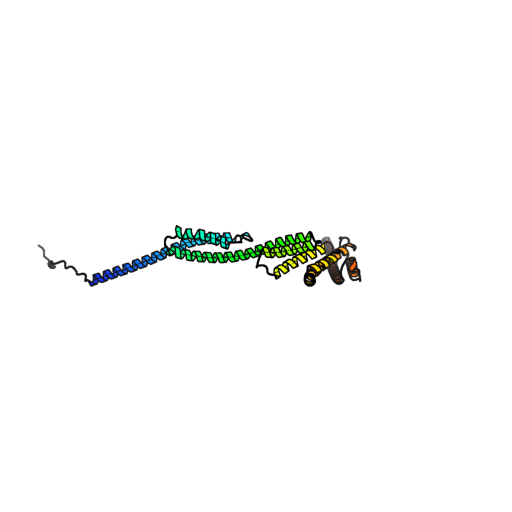 -3.670 -9.087 -8.831 1.00 73.00 187 ASN A N 1
ATOM 1495 C CA . ASN A 1 187 ? -4.380 -9.598 -9.994 1.00 73.00 187 ASN A CA 1
ATOM 1496 C C . ASN A 1 187 ? -3.411 -9.864 -11.159 1.00 73.00 187 ASN A C 1
ATOM 1498 O O . ASN A 1 187 ? -2.283 -9.369 -11.199 1.00 73.00 187 ASN A O 1
ATOM 1502 N N . LYS A 1 188 ? -3.866 -10.647 -12.141 1.00 77.25 188 LYS A N 1
ATOM 1503 C CA . LYS A 1 188 ? -3.072 -10.978 -13.332 1.00 77.25 188 LYS A CA 1
ATOM 1504 C C . LYS A 1 188 ? -2.539 -9.726 -14.048 1.00 77.25 188 LYS A C 1
ATOM 1506 O O . LYS A 1 188 ? -1.378 -9.698 -14.430 1.00 77.25 188 LYS A O 1
ATOM 1511 N N . ALA A 1 189 ? -3.347 -8.670 -14.150 1.00 73.19 189 ALA A N 1
ATOM 1512 C CA . ALA A 1 189 ? -2.956 -7.435 -14.828 1.00 73.19 189 ALA A CA 1
ATOM 1513 C C . ALA A 1 189 ? -1.772 -6.721 -14.148 1.00 73.19 189 ALA A C 1
ATOM 1515 O O . ALA A 1 189 ? -0.904 -6.188 -14.833 1.00 73.19 189 ALA A O 1
ATOM 1516 N N . GLN A 1 190 ? -1.705 -6.731 -12.815 1.00 68.88 190 GLN A N 1
ATOM 1517 C CA . GLN A 1 190 ? -0.589 -6.155 -12.060 1.00 68.88 190 GLN A CA 1
ATOM 1518 C C . GLN A 1 190 ? 0.705 -6.947 -12.271 1.00 68.88 190 GLN A C 1
ATOM 1520 O O . GLN A 1 190 ? 1.760 -6.346 -12.464 1.00 68.88 190 GLN A O 1
ATOM 1525 N N . LYS A 1 191 ? 0.621 -8.282 -12.310 1.00 75.88 191 LYS A N 1
ATOM 1526 C CA . LYS A 1 191 ? 1.770 -9.148 -12.623 1.00 75.88 191 LYS A CA 1
ATOM 1527 C C . LYS A 1 191 ? 2.267 -8.922 -14.042 1.00 75.88 191 LYS A C 1
ATOM 1529 O O . LYS A 1 191 ? 3.463 -8.740 -14.252 1.00 75.88 191 LYS A O 1
ATOM 1534 N N . ASP A 1 192 ? 1.344 -8.871 -14.998 1.00 76.25 192 ASP A N 1
ATOM 1535 C CA . ASP A 1 192 ? 1.657 -8.617 -16.402 1.00 76.25 192 ASP A CA 1
ATOM 1536 C C . ASP A 1 192 ? 2.307 -7.232 -16.576 1.00 76.25 192 ASP A C 1
ATOM 1538 O O . ASP A 1 192 ? 3.251 -7.090 -17.348 1.00 76.25 192 ASP A O 1
ATOM 1542 N N . ALA A 1 193 ? 1.868 -6.219 -15.819 1.00 73.56 193 ALA A N 1
ATOM 1543 C CA . ALA A 1 193 ? 2.465 -4.882 -15.827 1.00 73.56 193 ALA A CA 1
ATOM 1544 C C . ALA A 1 193 ? 3.877 -4.844 -15.213 1.00 73.56 193 ALA A C 1
ATOM 1546 O O . ALA A 1 193 ? 4.774 -4.215 -15.781 1.00 73.56 193 ALA A O 1
ATOM 1547 N N . ALA A 1 194 ? 4.098 -5.525 -14.083 1.00 74.81 194 ALA A N 1
ATOM 1548 C CA . ALA A 1 194 ? 5.419 -5.636 -13.463 1.00 74.81 194 ALA A CA 1
ATOM 1549 C C . ALA A 1 194 ? 6.404 -6.366 -14.390 1.00 74.81 194 ALA A C 1
ATOM 1551 O O . ALA A 1 194 ? 7.498 -5.867 -14.657 1.00 74.81 194 ALA A O 1
ATOM 1552 N N . ARG A 1 195 ? 5.967 -7.494 -14.964 1.00 80.94 195 ARG A N 1
ATOM 1553 C CA . ARG A 1 195 ? 6.725 -8.273 -15.948 1.00 80.94 195 ARG A CA 1
ATOM 1554 C C . ARG A 1 195 ? 7.083 -7.443 -17.181 1.00 80.94 195 ARG A C 1
ATOM 1556 O O . ARG A 1 195 ? 8.241 -7.406 -17.581 1.00 80.94 195 ARG A O 1
ATOM 1563 N N . ALA A 1 196 ? 6.104 -6.740 -17.752 1.00 74.25 196 ALA A N 1
ATOM 1564 C CA . ALA A 1 196 ? 6.302 -5.855 -18.896 1.00 74.25 196 ALA A CA 1
ATOM 1565 C C . ALA A 1 196 ? 7.335 -4.757 -18.610 1.00 74.25 196 ALA A C 1
ATOM 1567 O O . ALA A 1 196 ? 8.166 -4.462 -19.463 1.00 74.25 196 ALA A O 1
ATOM 1568 N N . THR A 1 197 ? 7.297 -4.164 -17.414 1.00 77.75 197 THR A N 1
ATOM 1569 C CA . THR A 1 197 ? 8.235 -3.101 -17.028 1.00 77.75 197 THR A CA 1
ATOM 1570 C C . THR A 1 197 ? 9.667 -3.625 -16.962 1.00 77.75 197 THR A C 1
ATOM 1572 O O . THR A 1 197 ? 10.553 -3.025 -17.557 1.00 77.75 197 THR A O 1
ATOM 1575 N N . LEU A 1 198 ? 9.884 -4.779 -16.327 1.00 81.12 198 LEU A N 1
ATOM 1576 C CA . LEU A 1 198 ? 11.217 -5.379 -16.234 1.00 81.12 198 LEU A CA 1
ATOM 1577 C C . LEU A 1 198 ? 11.762 -5.837 -17.595 1.00 81.12 198 LEU A C 1
ATOM 1579 O O . LEU A 1 198 ? 12.955 -5.700 -17.846 1.00 81.12 198 LEU A O 1
ATOM 1583 N N . TYR A 1 199 ? 10.907 -6.337 -18.497 1.00 77.62 199 TYR A N 1
ATOM 1584 C CA . TYR A 1 199 ? 11.333 -6.625 -19.871 1.00 77.62 199 TYR A CA 1
ATOM 1585 C C . TYR A 1 199 ? 11.715 -5.356 -20.639 1.00 77.62 199 TYR A C 1
ATOM 1587 O O . TYR A 1 199 ? 12.662 -5.394 -21.417 1.00 77.62 199 TYR A O 1
ATOM 1595 N N . VAL A 1 200 ? 11.016 -4.234 -20.430 1.00 74.69 200 VAL A N 1
ATOM 1596 C CA . VAL A 1 200 ? 11.424 -2.945 -21.014 1.00 74.69 200 VAL A CA 1
ATOM 1597 C C . VAL A 1 200 ? 12.787 -2.523 -20.471 1.00 74.69 200 VAL A C 1
ATOM 1599 O O . VAL A 1 200 ? 13.668 -2.234 -21.272 1.00 74.69 200 VAL A O 1
ATOM 1602 N N . ASP A 1 201 ? 12.992 -2.586 -19.152 1.00 74.56 201 ASP A N 1
ATOM 1603 C CA . ASP A 1 201 ? 14.275 -2.242 -18.525 1.00 74.56 201 ASP A CA 1
ATOM 1604 C C . ASP A 1 201 ? 15.427 -3.116 -19.076 1.00 74.56 201 ASP A C 1
ATOM 1606 O O . ASP A 1 201 ? 16.509 -2.614 -19.377 1.00 74.56 201 ASP A O 1
ATOM 1610 N N . ALA A 1 202 ? 15.187 -4.419 -19.271 1.00 73.69 202 ALA A N 1
ATOM 1611 C CA . ALA A 1 202 ? 16.158 -5.351 -19.852 1.00 73.69 202 ALA A CA 1
ATOM 1612 C C . ALA A 1 202 ? 16.519 -5.013 -21.304 1.00 73.69 202 ALA A C 1
ATOM 1614 O O . ALA A 1 202 ? 17.692 -5.034 -21.688 1.00 73.69 202 ALA A O 1
ATOM 1615 N N . LEU A 1 203 ? 15.509 -4.693 -22.113 1.00 71.06 203 LEU A N 1
ATOM 1616 C CA . LEU A 1 203 ? 15.694 -4.302 -23.506 1.00 71.06 203 LEU A CA 1
ATOM 1617 C C . LEU A 1 203 ? 16.448 -2.966 -23.603 1.00 71.06 203 LEU A C 1
ATOM 1619 O O . LEU A 1 203 ? 17.378 -2.853 -24.401 1.00 71.06 203 LEU A O 1
ATOM 1623 N N . GLU A 1 204 ? 16.105 -1.980 -22.770 1.00 70.12 204 GLU A N 1
ATOM 1624 C CA . GLU A 1 204 ? 16.795 -0.685 -22.709 1.00 70.12 204 GLU A CA 1
ATOM 1625 C C . GLU A 1 204 ? 18.258 -0.845 -22.283 1.00 70.12 204 GLU A C 1
ATOM 1627 O O . GLU A 1 204 ? 19.148 -0.297 -22.934 1.00 70.12 204 GLU A O 1
ATOM 1632 N N . ALA A 1 205 ? 18.529 -1.637 -21.240 1.00 70.31 205 ALA A N 1
ATOM 1633 C CA . ALA A 1 205 ? 19.886 -1.902 -20.769 1.00 70.31 205 ALA A CA 1
ATOM 1634 C C . ALA A 1 205 ? 20.765 -2.507 -21.875 1.00 70.31 205 ALA A C 1
ATOM 1636 O O . ALA A 1 205 ? 21.878 -2.039 -22.105 1.00 70.31 205 ALA A O 1
ATOM 1637 N N . GLN A 1 206 ? 20.256 -3.493 -22.618 1.00 66.81 206 GLN A N 1
ATOM 1638 C CA . GLN A 1 206 ? 20.993 -4.091 -23.736 1.00 66.81 206 GLN A CA 1
ATOM 1639 C C . GLN A 1 206 ? 21.280 -3.100 -24.867 1.00 66.81 206 GLN A C 1
ATOM 1641 O O . GLN A 1 206 ? 22.387 -3.083 -25.408 1.00 66.81 206 GLN A O 1
ATOM 1646 N N . ILE A 1 207 ? 20.289 -2.288 -25.237 1.00 63.56 207 ILE A N 1
ATOM 1647 C CA . ILE A 1 207 ? 20.422 -1.316 -26.326 1.00 63.56 207 ILE A CA 1
ATOM 1648 C C . ILE A 1 207 ? 21.442 -0.231 -25.975 1.00 63.56 207 ILE A C 1
ATOM 1650 O O . ILE A 1 207 ? 22.247 0.135 -26.829 1.00 63.56 207 ILE A O 1
ATOM 1654 N N . ASN A 1 208 ? 21.441 0.239 -24.728 1.00 63.44 208 ASN A N 1
ATOM 1655 C CA . ASN A 1 208 ? 22.353 1.283 -24.264 1.00 63.44 208 ASN A CA 1
ATOM 1656 C C . ASN A 1 208 ? 23.819 0.829 -24.216 1.00 63.44 208 ASN A C 1
ATOM 1658 O O . ASN A 1 208 ? 24.712 1.661 -24.358 1.00 63.44 208 ASN A O 1
ATOM 1662 N N . ILE A 1 209 ? 24.081 -0.467 -24.015 1.00 63.72 209 ILE A N 1
ATOM 1663 C CA . ILE A 1 209 ? 25.446 -0.986 -23.845 1.00 63.72 209 ILE A CA 1
ATOM 1664 C C . ILE A 1 209 ? 26.115 -1.286 -25.189 1.00 63.72 209 ILE A C 1
ATOM 1666 O O . ILE A 1 209 ? 27.280 -0.940 -25.376 1.00 63.72 209 ILE A O 1
ATOM 1670 N N . ASP A 1 210 ? 25.405 -1.906 -26.137 1.00 59.50 210 ASP A N 1
ATOM 1671 C CA . ASP A 1 210 ? 25.936 -2.145 -27.484 1.00 59.50 210 ASP A CA 1
ATOM 1672 C C . ASP A 1 210 ? 24.824 -2.140 -28.556 1.00 59.50 210 ASP A C 1
ATOM 1674 O O . ASP A 1 210 ? 24.242 -3.183 -28.891 1.00 59.50 210 ASP A O 1
ATOM 1678 N N . PRO A 1 211 ? 24.564 -0.975 -29.181 1.00 57.97 211 PRO A N 1
ATOM 1679 C CA . PRO A 1 211 ? 23.548 -0.833 -30.222 1.00 57.97 211 PRO A CA 1
ATOM 1680 C C . PRO A 1 211 ? 23.766 -1.744 -31.440 1.00 57.97 211 PRO A C 1
ATOM 1682 O O . PRO A 1 211 ? 22.807 -2.084 -32.141 1.00 57.97 211 PRO A O 1
ATOM 1685 N N . LYS A 1 212 ? 25.016 -2.147 -31.726 1.00 55.12 212 LYS A N 1
ATOM 1686 C CA . LYS A 1 212 ? 25.344 -2.972 -32.899 1.00 55.12 212 LYS A CA 1
ATOM 1687 C C . LYS A 1 212 ? 24.977 -4.436 -32.672 1.00 55.12 212 LYS A C 1
ATOM 1689 O O . LYS A 1 212 ? 24.479 -5.077 -33.600 1.00 55.12 212 LYS A O 1
ATOM 1694 N N . THR A 1 213 ? 25.163 -4.963 -31.462 1.00 56.94 213 THR A N 1
ATOM 1695 C CA . THR A 1 213 ? 24.736 -6.331 -31.117 1.00 56.94 213 THR A CA 1
ATOM 1696 C C . THR A 1 213 ? 23.283 -6.419 -30.652 1.00 56.94 213 THR A C 1
ATOM 1698 O O . THR A 1 213 ? 22.688 -7.495 -30.766 1.00 56.94 213 THR A O 1
ATOM 1701 N N . ALA A 1 214 ? 22.654 -5.302 -30.263 1.00 56.06 214 ALA A N 1
ATOM 1702 C CA . ALA A 1 214 ? 21.247 -5.239 -29.856 1.00 56.06 214 ALA A CA 1
ATOM 1703 C C . ALA A 1 214 ? 20.283 -5.902 -30.860 1.00 56.06 214 ALA A C 1
ATOM 1705 O O . ALA A 1 214 ? 19.350 -6.594 -30.466 1.00 56.06 214 ALA A O 1
ATOM 1706 N N . SER A 1 215 ? 20.532 -5.796 -32.172 1.00 57.59 215 SER A N 1
ATOM 1707 C CA . SER A 1 215 ? 19.676 -6.423 -33.199 1.00 57.59 215 SER A CA 1
ATOM 1708 C C . SER A 1 215 ? 19.636 -7.958 -33.140 1.00 57.59 215 SER A C 1
ATOM 1710 O O . SER A 1 215 ? 18.638 -8.558 -33.545 1.00 57.59 215 SER A O 1
ATOM 1712 N N . LYS A 1 216 ? 20.703 -8.610 -32.656 1.00 63.38 216 LYS A N 1
ATOM 1713 C CA . LYS A 1 216 ? 20.738 -10.067 -32.456 1.00 63.38 216 LYS A CA 1
ATOM 1714 C C . LYS A 1 216 ? 19.920 -10.451 -31.222 1.00 63.38 216 LYS A C 1
ATOM 1716 O O . LYS A 1 216 ? 19.069 -11.332 -31.311 1.00 63.38 216 LYS A O 1
ATOM 1721 N N . TYR A 1 217 ? 20.125 -9.740 -30.119 1.00 63.41 217 TYR A N 1
ATOM 1722 C CA . TYR A 1 217 ? 19.446 -10.002 -28.852 1.00 63.41 217 TYR A CA 1
ATOM 1723 C C . TYR A 1 217 ? 17.954 -9.657 -28.890 1.00 63.41 217 TYR A C 1
ATOM 1725 O O . TYR A 1 217 ? 17.152 -10.383 -28.317 1.00 63.41 217 TYR A O 1
ATOM 1733 N N . LEU A 1 218 ? 17.542 -8.647 -29.664 1.00 65.56 218 LEU A N 1
ATOM 1734 C CA . LEU A 1 218 ? 16.126 -8.342 -29.902 1.00 65.56 218 LEU A CA 1
ATOM 1735 C C . LEU A 1 218 ? 15.368 -9.530 -30.519 1.00 65.56 218 LEU A C 1
ATOM 1737 O O . LEU A 1 218 ? 14.236 -9.796 -30.130 1.00 65.56 218 LEU A O 1
ATOM 1741 N N . LYS A 1 219 ? 15.999 -10.290 -31.426 1.00 67.12 219 LYS A N 1
ATOM 1742 C CA . LYS A 1 219 ? 15.405 -11.515 -31.994 1.00 67.12 219 LYS A CA 1
ATOM 1743 C C . LYS A 1 219 ? 15.356 -12.667 -30.992 1.00 67.12 219 LYS A C 1
ATOM 1745 O O . LYS A 1 219 ? 14.487 -13.528 -31.090 1.00 67.12 219 LYS A O 1
ATOM 1750 N N . GLU A 1 220 ? 16.309 -12.731 -30.069 1.00 69.25 220 GLU A N 1
ATOM 1751 C CA . GLU A 1 220 ? 16.318 -13.734 -28.998 1.00 69.25 220 GLU A CA 1
ATOM 1752 C C . GLU A 1 220 ? 15.243 -13.417 -27.945 1.00 69.25 220 GLU A C 1
ATOM 1754 O O . GLU A 1 220 ? 14.500 -14.310 -27.542 1.00 69.25 220 GLU A O 1
ATOM 1759 N N . TRP A 1 221 ? 15.053 -12.140 -27.609 1.00 71.06 221 TRP A N 1
ATOM 1760 C CA . TRP A 1 221 ? 13.950 -11.666 -26.774 1.00 71.06 221 TRP A CA 1
ATOM 1761 C C . TRP A 1 221 ? 12.577 -11.896 -27.397 1.00 71.06 221 TRP A C 1
ATOM 1763 O O . TRP A 1 221 ? 11.668 -12.354 -26.710 1.00 71.06 221 TRP A O 1
ATOM 1773 N N . GLU A 1 222 ? 12.423 -11.640 -28.697 1.00 73.12 222 GLU A N 1
ATOM 1774 C CA . GLU A 1 222 ? 11.182 -11.912 -29.431 1.00 73.12 222 GLU A CA 1
ATOM 1775 C C . GLU A 1 222 ? 10.780 -13.394 -29.350 1.00 73.12 222 GLU A C 1
ATOM 1777 O O . GLU A 1 222 ? 9.600 -13.710 -29.204 1.00 73.12 222 GLU A O 1
ATOM 1782 N N . LYS A 1 223 ? 11.756 -14.314 -29.365 1.00 76.81 223 LYS A N 1
ATOM 1783 C CA . LYS A 1 223 ? 11.505 -15.755 -29.198 1.00 76.81 223 LYS A CA 1
ATOM 1784 C C . LYS A 1 223 ? 11.062 -16.131 -27.784 1.00 76.81 223 LYS A C 1
ATOM 1786 O O . LYS A 1 223 ? 10.259 -17.046 -27.639 1.00 76.81 223 LYS A O 1
ATOM 1791 N N . ILE A 1 224 ? 11.597 -15.468 -26.761 1.00 76.00 224 ILE A N 1
ATOM 1792 C CA . ILE A 1 224 ? 11.342 -15.799 -25.348 1.00 76.00 224 ILE A CA 1
ATOM 1793 C C . ILE A 1 224 ? 10.039 -15.176 -24.851 1.00 76.00 224 ILE A C 1
ATOM 1795 O O . ILE A 1 224 ? 9.253 -15.833 -24.170 1.00 76.00 224 ILE A O 1
ATOM 1799 N N . ILE A 1 225 ? 9.801 -13.915 -25.203 1.00 73.75 225 ILE A N 1
ATOM 1800 C CA . ILE A 1 225 ? 8.627 -13.153 -24.770 1.00 73.75 225 ILE A CA 1
ATOM 1801 C C . ILE A 1 225 ? 7.423 -13.438 -25.687 1.00 73.75 225 ILE A C 1
ATOM 1803 O O . ILE A 1 225 ? 6.274 -13.353 -25.255 1.00 73.75 225 ILE A O 1
ATOM 1807 N N . GLY A 1 226 ? 7.684 -13.830 -26.936 1.00 75.94 226 GLY A N 1
ATOM 1808 C CA . GLY A 1 226 ? 6.682 -14.049 -27.973 1.00 75.94 226 GLY A CA 1
ATOM 1809 C C . GLY A 1 226 ? 6.466 -12.800 -28.841 1.00 75.94 226 GLY A C 1
ATOM 1810 O O . GLY A 1 226 ? 6.590 -11.675 -28.353 1.00 75.94 226 GLY A O 1
ATOM 1811 N N . PRO A 1 227 ? 6.114 -12.966 -30.129 1.00 68.56 227 PRO A N 1
ATOM 1812 C CA . PRO A 1 227 ? 6.107 -11.877 -31.111 1.00 68.56 227 PRO A CA 1
ATOM 1813 C 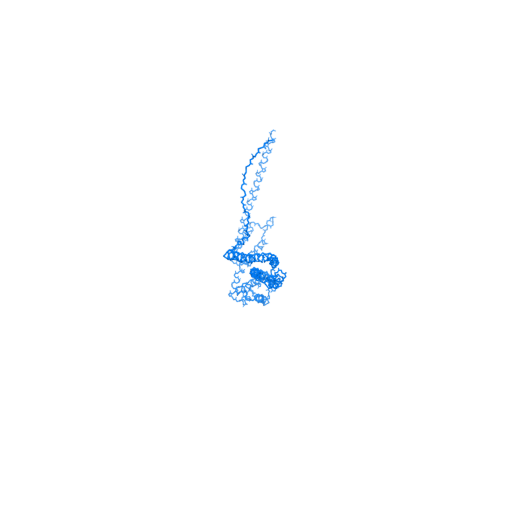C . PRO A 1 227 ? 5.065 -10.784 -30.828 1.00 68.56 227 PRO A C 1
ATOM 1815 O O . PRO A 1 227 ? 5.326 -9.600 -31.056 1.00 68.56 227 PRO A O 1
ATOM 1818 N N . GLU A 1 228 ? 3.895 -11.149 -30.301 1.00 69.06 228 GLU A N 1
ATOM 1819 C CA . GLU A 1 228 ? 2.828 -10.194 -29.964 1.00 69.06 228 GLU A CA 1
ATOM 1820 C C . GLU A 1 228 ? 3.214 -9.307 -28.774 1.00 69.06 228 GLU A C 1
ATOM 1822 O O . GLU A 1 228 ? 3.152 -8.077 -28.847 1.00 69.06 228 GLU A O 1
ATOM 1827 N N . GLU A 1 229 ? 3.676 -9.929 -27.691 1.00 67.94 229 GLU A N 1
ATOM 1828 C CA . GLU A 1 229 ? 4.088 -9.234 -26.474 1.00 67.94 229 GLU A CA 1
ATOM 1829 C C . GLU A 1 229 ? 5.364 -8.413 -26.723 1.00 67.94 229 GLU A C 1
ATOM 1831 O O . GLU A 1 229 ? 5.444 -7.250 -26.333 1.00 67.94 229 GLU A O 1
ATOM 1836 N N . PHE A 1 230 ? 6.317 -8.944 -27.494 1.00 66.62 230 PHE A N 1
ATOM 1837 C CA . PHE A 1 230 ? 7.488 -8.195 -27.947 1.00 66.62 230 PHE A CA 1
ATOM 1838 C C . PHE A 1 230 ? 7.107 -6.971 -28.794 1.00 66.62 230 PHE A C 1
ATOM 1840 O O . PHE A 1 230 ? 7.664 -5.888 -28.610 1.00 66.62 230 PHE A O 1
ATOM 1847 N N . SER A 1 231 ? 6.124 -7.085 -29.691 1.00 63.59 231 SER A N 1
ATOM 1848 C CA . SER A 1 231 ? 5.625 -5.944 -30.476 1.00 63.59 231 SER A CA 1
ATOM 1849 C C . SER A 1 231 ? 5.003 -4.863 -29.585 1.00 63.59 231 SER A C 1
ATOM 1851 O O . SER A 1 231 ? 5.262 -3.673 -29.784 1.00 63.59 231 SER A O 1
ATOM 1853 N N . ARG A 1 232 ? 4.250 -5.268 -28.555 1.00 68.12 232 ARG A N 1
ATOM 1854 C CA . ARG A 1 232 ? 3.654 -4.368 -27.555 1.00 68.12 232 ARG A CA 1
ATOM 1855 C C . ARG A 1 232 ? 4.713 -3.628 -26.733 1.00 68.12 232 ARG A C 1
ATOM 1857 O O . ARG A 1 232 ? 4.600 -2.418 -26.536 1.00 68.12 232 ARG A O 1
ATOM 1864 N N . LEU A 1 233 ? 5.738 -4.339 -26.265 1.00 65.94 233 LEU A N 1
ATOM 1865 C CA . LEU A 1 233 ? 6.812 -3.781 -25.435 1.00 65.94 233 LEU A CA 1
ATOM 1866 C C . LEU A 1 233 ? 7.775 -2.917 -26.257 1.00 65.94 233 LEU A C 1
ATOM 1868 O O . LEU A 1 233 ? 8.082 -1.791 -25.872 1.00 65.94 233 LEU A O 1
ATOM 1872 N N . SER A 1 234 ? 8.179 -3.385 -27.440 1.00 56.19 234 SER A N 1
ATOM 1873 C CA . SER A 1 234 ? 9.078 -2.653 -28.342 1.00 56.19 234 SER A CA 1
ATOM 1874 C C . SER A 1 234 ? 8.475 -1.346 -28.868 1.00 56.19 234 SER A C 1
ATOM 1876 O O . SER A 1 234 ? 9.218 -0.419 -29.184 1.00 56.19 234 SER A O 1
ATOM 1878 N N . GLY A 1 235 ? 7.143 -1.226 -28.926 1.00 56.53 235 GLY A N 1
ATOM 1879 C CA . GLY A 1 235 ? 6.460 0.038 -29.211 1.00 56.53 235 GLY A CA 1
ATOM 1880 C C . GLY A 1 235 ? 6.805 1.152 -28.213 1.00 56.53 235 GLY A C 1
ATOM 1881 O O . GLY A 1 235 ? 6.964 2.296 -28.630 1.00 56.53 235 GLY A O 1
ATOM 1882 N N . LYS A 1 236 ? 6.999 0.811 -26.929 1.00 56.03 236 LYS A N 1
ATOM 1883 C CA . LYS A 1 236 ? 7.416 1.750 -25.871 1.00 56.03 236 LYS A CA 1
ATOM 1884 C C . LYS A 1 236 ? 8.912 2.083 -25.929 1.00 56.03 236 LYS A C 1
ATOM 1886 O O . LYS A 1 236 ? 9.290 3.222 -25.684 1.00 56.03 236 LYS A O 1
ATOM 1891 N N . LEU A 1 237 ? 9.750 1.121 -26.323 1.00 53.09 237 LEU A N 1
ATOM 1892 C CA . LEU A 1 237 ? 11.192 1.328 -26.527 1.00 53.09 237 LEU A CA 1
ATOM 1893 C C . LEU A 1 237 ? 11.509 2.207 -27.744 1.00 53.09 237 LEU A C 1
ATOM 1895 O O . LEU A 1 237 ? 12.420 3.029 -27.701 1.00 53.09 237 LEU A O 1
ATOM 1899 N N . LYS A 1 238 ? 10.759 2.060 -28.844 1.00 52.16 238 LYS A N 1
ATOM 1900 C CA . LYS A 1 238 ? 11.007 2.784 -30.106 1.00 52.16 238 LYS A CA 1
ATOM 1901 C C . LYS A 1 238 ? 10.905 4.306 -29.969 1.00 52.16 238 LYS A C 1
ATOM 1903 O O . LYS A 1 238 ? 11.571 5.005 -30.728 1.00 52.16 238 LYS A O 1
ATOM 1908 N N . SER A 1 239 ? 10.110 4.825 -29.033 1.00 50.38 239 SER A N 1
ATOM 1909 C CA . SER A 1 239 ? 10.065 6.263 -28.738 1.00 50.38 239 SER A CA 1
ATOM 1910 C C . SER A 1 239 ? 11.316 6.742 -27.995 1.00 50.38 239 SER A C 1
ATOM 1912 O O . SER A 1 239 ? 11.932 7.700 -28.451 1.00 50.38 239 SER A O 1
ATOM 1914 N N . GLY A 1 240 ? 11.747 6.041 -26.939 1.00 46.44 240 GLY A N 1
ATOM 1915 C CA . GLY A 1 240 ? 12.925 6.422 -26.143 1.00 46.44 240 GLY A CA 1
ATOM 1916 C C . GLY A 1 240 ? 14.254 6.232 -26.884 1.00 46.44 240 GLY A C 1
ATOM 1917 O O . GLY A 1 240 ? 15.105 7.118 -26.887 1.00 46.44 240 GLY A O 1
ATOM 1918 N N . MET A 1 241 ? 14.400 5.127 -27.624 1.00 50.94 241 MET A N 1
ATOM 1919 C CA . MET A 1 241 ? 15.567 4.890 -28.484 1.00 50.94 241 MET A CA 1
ATOM 1920 C C . MET A 1 241 ? 15.670 5.895 -29.633 1.00 50.94 241 MET A C 1
ATOM 1922 O O . MET A 1 241 ? 16.772 6.280 -30.013 1.00 50.94 241 MET A O 1
ATOM 1926 N N . SER A 1 242 ? 14.535 6.312 -30.214 1.00 52.28 242 SER A N 1
ATOM 1927 C CA . SER A 1 242 ? 14.528 7.328 -31.272 1.00 52.28 242 SER A CA 1
ATOM 1928 C C . SER A 1 242 ? 15.107 8.638 -30.746 1.00 52.28 242 SER A C 1
ATOM 1930 O O . SER A 1 242 ? 15.878 9.260 -31.463 1.00 52.28 242 SER A O 1
ATOM 1932 N N . GLU A 1 243 ? 14.774 9.047 -29.521 1.00 52.84 243 GLU A N 1
ATOM 1933 C CA . GLU A 1 243 ? 15.288 10.278 -28.908 1.00 52.84 243 GLU A CA 1
ATOM 1934 C C . GLU A 1 243 ? 16.772 10.175 -28.541 1.00 52.84 243 GLU A C 1
ATOM 1936 O O . GLU A 1 243 ? 17.535 11.089 -28.848 1.00 52.84 243 GLU A O 1
ATOM 1941 N N . GLN A 1 244 ? 17.222 9.048 -27.984 1.00 56.56 244 GLN A N 1
ATOM 1942 C CA . GLN A 1 244 ? 18.642 8.835 -27.679 1.00 56.56 244 GLN A CA 1
ATOM 1943 C C . GLN A 1 244 ? 19.514 8.751 -28.939 1.00 56.56 244 GLN A C 1
ATOM 1945 O O . GLN A 1 244 ? 20.589 9.347 -28.976 1.00 56.56 244 GLN A O 1
ATOM 1950 N N . ASN A 1 245 ? 19.042 8.086 -29.999 1.00 55.41 245 ASN A N 1
ATOM 1951 C CA . ASN A 1 245 ? 19.738 8.050 -31.288 1.00 55.41 245 ASN A CA 1
ATOM 1952 C C . ASN A 1 245 ? 19.805 9.441 -31.934 1.00 55.41 245 ASN A C 1
ATOM 1954 O O . ASN A 1 245 ? 20.827 9.797 -32.515 1.00 55.41 245 ASN A O 1
ATOM 1958 N N . ILE A 1 246 ? 18.740 10.244 -31.806 1.00 50.81 246 ILE A N 1
ATOM 1959 C CA . ILE A 1 246 ? 18.723 11.649 -32.240 1.00 50.81 246 ILE A CA 1
ATOM 1960 C C . ILE A 1 246 ? 19.749 12.462 -31.443 1.00 50.81 246 ILE A C 1
ATOM 1962 O O . ILE A 1 246 ? 20.524 13.196 -32.046 1.00 50.81 246 ILE A O 1
ATOM 1966 N N . GLN A 1 247 ? 19.811 12.296 -30.119 1.00 55.91 247 GLN A N 1
ATOM 1967 C CA . GLN A 1 247 ? 20.744 13.028 -29.262 1.00 55.91 247 GLN A CA 1
ATOM 1968 C C . GLN A 1 247 ? 22.206 12.645 -29.534 1.00 55.91 247 GLN A C 1
ATOM 1970 O O . GLN A 1 247 ? 23.059 13.519 -29.674 1.00 55.91 247 GLN A O 1
ATOM 1975 N N . ALA A 1 248 ? 22.503 11.351 -29.666 1.00 56.81 248 ALA A N 1
ATOM 1976 C CA . ALA A 1 248 ? 23.840 10.867 -30.002 1.00 56.81 248 ALA A CA 1
ATOM 1977 C C . ALA A 1 248 ? 24.279 11.331 -31.401 1.00 56.81 248 ALA A C 1
ATOM 1979 O O . ALA A 1 248 ? 25.432 11.715 -31.591 1.00 56.81 248 ALA A O 1
ATOM 1980 N N . ALA A 1 249 ? 23.356 11.356 -32.369 1.00 49.25 249 ALA A N 1
ATOM 1981 C CA . ALA A 1 249 ? 23.628 11.899 -33.693 1.00 49.25 249 ALA A CA 1
ATOM 1982 C C . ALA A 1 249 ? 23.862 13.414 -33.661 1.00 49.25 249 ALA A C 1
ATOM 1984 O O . ALA A 1 249 ? 24.776 13.878 -34.332 1.00 49.25 249 ALA A O 1
ATOM 1985 N N . MET A 1 250 ? 23.104 14.174 -32.863 1.00 53.34 250 MET A N 1
ATOM 1986 C CA . MET A 1 250 ? 23.348 15.606 -32.657 1.00 53.34 250 MET A CA 1
ATOM 1987 C C . MET A 1 250 ? 24.755 15.845 -32.097 1.00 53.34 250 MET A C 1
ATOM 1989 O O . MET A 1 250 ? 25.503 16.613 -32.683 1.00 53.34 250 MET A O 1
ATOM 1993 N N . VAL A 1 251 ? 25.176 15.116 -31.059 1.00 61.66 251 VAL A N 1
ATOM 1994 C CA . VAL A 1 251 ? 26.534 15.237 -30.487 1.00 61.66 251 VAL A CA 1
ATOM 1995 C C . VAL A 1 251 ? 27.629 14.862 -31.498 1.00 61.66 251 VAL A C 1
ATOM 1997 O O . VAL A 1 251 ? 28.654 15.535 -31.583 1.00 61.66 251 VAL A O 1
ATOM 2000 N N . ALA A 1 252 ? 27.424 13.809 -32.294 1.00 56.56 252 ALA A N 1
ATOM 2001 C CA . ALA A 1 252 ? 28.372 13.416 -33.337 1.00 56.56 252 ALA A CA 1
ATOM 2002 C C . ALA A 1 252 ? 28.461 14.460 -34.465 1.00 56.56 252 ALA A C 1
ATOM 2004 O O . ALA A 1 252 ? 29.553 14.755 -34.942 1.00 56.56 252 ALA A O 1
ATOM 2005 N N . ILE A 1 253 ? 27.331 15.058 -34.857 1.00 54.59 253 ILE A N 1
ATOM 2006 C CA . ILE A 1 253 ? 27.283 16.185 -35.797 1.00 54.59 253 ILE A CA 1
ATOM 2007 C C . ILE A 1 253 ? 28.018 17.393 -35.204 1.00 54.59 253 ILE A C 1
ATOM 2009 O O . ILE A 1 253 ? 28.800 18.028 -35.896 1.00 54.59 253 ILE A O 1
ATOM 2013 N N . GLU A 1 254 ? 27.854 17.681 -33.914 1.00 59.25 254 GLU A N 1
ATOM 2014 C CA . GLU A 1 254 ? 28.570 18.784 -33.269 1.00 59.25 254 GLU A CA 1
ATOM 2015 C C . GLU A 1 254 ? 30.094 18.571 -33.182 1.00 59.25 254 GLU A C 1
ATOM 2017 O O . GLU A 1 254 ? 30.860 19.526 -33.043 1.00 59.25 254 GLU A O 1
ATOM 2022 N N . SER A 1 255 ? 30.555 17.322 -33.248 1.00 60.94 255 SER A N 1
ATOM 2023 C CA . SER A 1 255 ? 31.982 16.989 -33.267 1.00 60.94 255 SER A CA 1
ATOM 2024 C C . SER A 1 255 ? 32.592 16.994 -34.672 1.00 60.94 255 SER A C 1
ATOM 2026 O O . SER A 1 255 ? 33.807 17.133 -34.791 1.00 60.94 255 SER A O 1
ATOM 2028 N N . ASP A 1 256 ? 31.782 16.797 -35.713 1.00 59.09 256 ASP A N 1
ATOM 2029 C CA . ASP A 1 256 ? 32.227 16.655 -37.107 1.00 59.09 256 ASP A CA 1
ATOM 2030 C C . ASP A 1 256 ? 32.376 18.003 -37.840 1.00 59.09 256 ASP A C 1
ATOM 2032 O O . ASP A 1 256 ? 32.857 18.037 -38.974 1.00 59.09 256 ASP A O 1
ATOM 2036 N N . TYR A 1 257 ? 31.928 19.098 -37.224 1.00 63.28 257 TYR A N 1
ATOM 2037 C CA . TYR A 1 257 ? 31.794 20.409 -37.852 1.00 63.28 257 TYR A CA 1
ATOM 2038 C C . TYR A 1 257 ? 32.491 21.496 -37.023 1.00 63.28 257 TYR A C 1
ATOM 2040 O O . TYR A 1 257 ? 32.544 21.429 -35.792 1.00 63.28 257 TYR A O 1
ATOM 2048 N N . ASP A 1 258 ? 33.031 22.503 -37.713 1.00 67.62 258 ASP A N 1
ATOM 2049 C CA . ASP A 1 258 ? 33.871 23.527 -37.095 1.00 67.62 258 ASP A CA 1
ATOM 2050 C C . ASP A 1 258 ? 33.085 24.406 -36.112 1.00 67.62 258 ASP A C 1
ATOM 2052 O O . ASP A 1 258 ? 31.947 24.830 -36.350 1.00 67.62 258 ASP A O 1
ATOM 2056 N N . LYS A 1 259 ? 33.734 24.694 -34.983 1.00 67.75 259 LYS A N 1
ATOM 2057 C CA . LYS A 1 259 ? 33.199 25.554 -33.931 1.00 67.75 259 LYS A CA 1
ATOM 2058 C C . LYS A 1 259 ? 33.690 26.990 -34.119 1.00 67.75 259 LYS A C 1
ATOM 2060 O O . LYS A 1 259 ? 34.820 27.226 -34.539 1.00 67.75 259 LYS A O 1
ATOM 2065 N N . ASP A 1 260 ? 32.823 27.944 -33.814 1.00 64.69 260 ASP A N 1
ATOM 2066 C CA . ASP A 1 260 ? 33.131 29.358 -33.679 1.00 64.69 260 ASP A CA 1
ATOM 2067 C C . ASP A 1 260 ? 34.098 29.615 -32.502 1.00 64.69 260 ASP A C 1
ATOM 2069 O O . ASP A 1 260 ? 34.517 28.709 -31.772 1.00 64.69 260 ASP A O 1
ATOM 2073 N N . LYS A 1 261 ? 34.475 30.885 -32.325 1.00 64.19 261 LYS A N 1
ATOM 2074 C CA . LYS A 1 261 ? 35.442 31.323 -31.306 1.00 64.19 261 LYS A CA 1
ATOM 2075 C C . LYS A 1 261 ? 34.970 31.073 -29.868 1.00 64.19 261 LYS A C 1
ATOM 2077 O O . LYS A 1 261 ? 35.808 31.047 -28.971 1.00 64.19 261 LYS A O 1
ATOM 2082 N N . ASP A 1 262 ? 33.678 30.825 -29.670 1.00 62.12 262 ASP A N 1
ATOM 2083 C CA . ASP A 1 262 ? 33.056 30.561 -28.374 1.00 62.12 262 ASP A CA 1
ATOM 2084 C C . ASP A 1 262 ? 32.868 29.053 -28.120 1.00 62.12 262 ASP A C 1
ATOM 2086 O O . ASP A 1 262 ? 32.190 28.643 -27.174 1.00 62.12 262 ASP A O 1
ATOM 2090 N N . GLY A 1 263 ? 33.467 28.196 -28.960 1.00 57.28 263 GLY A N 1
ATOM 2091 C CA . GLY A 1 263 ? 33.401 26.739 -28.822 1.00 57.28 263 GLY A CA 1
ATOM 2092 C C . GLY A 1 263 ? 32.038 26.149 -29.193 1.00 57.28 263 GLY A C 1
ATOM 2093 O O . GLY A 1 263 ? 31.704 25.030 -28.793 1.00 57.28 263 GLY A O 1
ATOM 2094 N N . ARG A 1 264 ? 31.246 26.894 -29.960 1.00 63.84 264 ARG A N 1
ATOM 2095 C CA . ARG A 1 264 ? 29.871 26.607 -30.369 1.00 63.84 264 ARG A CA 1
ATOM 2096 C C . ARG A 1 264 ? 29.844 26.340 -31.885 1.00 63.84 264 ARG A C 1
ATOM 2098 O O . ARG A 1 264 ? 30.672 26.872 -32.594 1.00 63.84 264 ARG A O 1
ATOM 2105 N N . LEU A 1 265 ? 28.941 25.522 -32.443 1.00 61.28 265 LEU A N 1
ATOM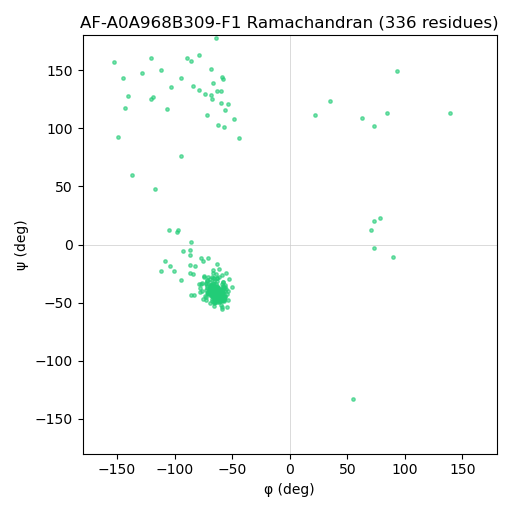 2106 C CA . LEU A 1 265 ? 28.916 25.366 -33.918 1.00 61.28 265 LEU A CA 1
ATOM 2107 C C . LEU A 1 265 ? 28.457 26.645 -34.607 1.00 61.28 265 LEU A C 1
ATOM 2109 O O . LEU A 1 265 ? 27.372 27.134 -34.303 1.00 61.28 265 LEU A O 1
ATOM 2113 N N . ALA A 1 266 ? 29.220 27.117 -35.589 1.00 74.19 266 ALA A N 1
ATOM 2114 C CA . ALA A 1 266 ? 28.815 28.256 -36.402 1.00 74.19 266 ALA A CA 1
ATOM 2115 C C . ALA A 1 266 ? 27.481 27.980 -37.128 1.00 74.19 266 ALA A C 1
ATOM 2117 O O . ALA A 1 266 ? 27.235 26.863 -37.593 1.00 74.19 266 ALA A O 1
ATOM 2118 N N . ILE A 1 267 ? 26.628 29.003 -37.290 1.00 68.06 267 ILE A N 1
ATOM 2119 C CA . ILE A 1 267 ? 25.329 28.878 -37.987 1.00 68.06 267 ILE A CA 1
ATOM 2120 C C . ILE A 1 267 ? 25.503 28.330 -39.413 1.00 68.06 267 ILE A C 1
ATOM 2122 O O . ILE A 1 267 ? 24.702 27.512 -39.873 1.00 68.06 267 ILE A O 1
ATOM 2126 N N . SER A 1 268 ? 26.580 28.715 -40.104 1.00 71.12 268 SER A N 1
ATOM 2127 C CA . SER A 1 268 ? 26.930 28.188 -41.428 1.00 71.12 268 SER A CA 1
ATOM 2128 C C . SER A 1 268 ? 27.166 26.675 -41.419 1.00 71.12 268 SER A C 1
ATOM 2130 O O . SER A 1 268 ? 26.708 25.975 -42.324 1.00 71.12 268 SER A O 1
ATOM 2132 N N . GLU A 1 269 ? 27.819 26.155 -40.380 1.00 72.19 269 GLU A N 1
ATOM 2133 C CA . GLU A 1 269 ? 28.088 24.726 -40.225 1.00 72.19 269 GLU A CA 1
ATOM 2134 C C . GLU A 1 269 ? 26.835 23.956 -39.775 1.00 72.19 269 GLU A C 1
ATOM 2136 O O . GLU A 1 269 ? 26.597 22.852 -40.261 1.00 72.19 269 GLU A O 1
ATOM 2141 N N . LEU A 1 270 ? 25.955 24.559 -38.965 1.00 64.75 270 LEU A N 1
ATOM 2142 C CA . LEU A 1 270 ? 24.641 23.983 -38.640 1.00 64.75 270 LEU A CA 1
ATOM 2143 C C . LEU A 1 270 ? 23.750 23.838 -39.881 1.00 64.75 270 LEU A C 1
ATOM 2145 O O . LEU A 1 270 ? 23.132 22.792 -40.089 1.00 64.75 270 LEU A O 1
ATOM 2149 N N . ARG A 1 271 ? 23.719 24.857 -40.751 1.00 73.94 271 ARG A N 1
ATOM 2150 C CA . ARG A 1 271 ? 22.983 24.817 -42.028 1.00 73.94 271 ARG A CA 1
ATOM 2151 C C . ARG A 1 271 ? 23.561 23.770 -42.982 1.00 73.94 271 ARG A C 1
ATOM 2153 O O . ARG A 1 271 ? 22.818 23.095 -43.695 1.00 73.94 271 ARG A O 1
ATOM 2160 N N . LYS A 1 272 ? 24.882 23.595 -42.987 1.00 74.38 272 LYS A N 1
ATOM 2161 C CA . LYS A 1 272 ? 25.573 22.561 -43.768 1.00 74.38 272 LYS A CA 1
ATOM 2162 C C . LYS A 1 272 ? 25.254 21.157 -43.249 1.00 74.38 272 LYS A C 1
ATOM 2164 O O . LYS A 1 272 ? 24.841 20.317 -44.044 1.00 74.38 272 LYS A O 1
ATOM 2169 N N . ALA A 1 273 ? 25.312 20.938 -41.935 1.00 66.88 273 ALA A N 1
ATOM 2170 C CA . ALA A 1 273 ? 24.905 19.689 -41.297 1.00 66.88 273 ALA A CA 1
ATOM 2171 C C . ALA A 1 273 ? 23.432 19.343 -41.568 1.00 66.88 273 ALA A C 1
ATOM 2173 O O . ALA A 1 273 ? 23.110 18.204 -41.905 1.00 66.88 273 ALA A O 1
ATOM 2174 N N . GLN A 1 274 ? 22.531 20.327 -41.505 1.00 71.19 274 GLN A N 1
ATOM 2175 C CA . GLN A 1 274 ? 21.114 20.145 -41.828 1.00 71.19 274 GLN A CA 1
ATOM 2176 C C . GLN A 1 274 ? 20.905 19.728 -43.294 1.00 71.19 274 GLN A C 1
ATOM 2178 O O . GLN A 1 274 ? 20.163 18.783 -43.577 1.00 71.19 274 GLN A O 1
ATOM 2183 N N . ASN A 1 275 ? 21.589 20.397 -44.228 1.00 75.56 275 ASN A N 1
ATOM 2184 C CA . ASN A 1 275 ? 21.540 20.073 -45.654 1.00 75.56 275 ASN A CA 1
ATOM 2185 C C . ASN A 1 275 ? 22.125 18.688 -45.954 1.00 75.56 275 ASN A C 1
ATOM 2187 O O . ASN A 1 275 ? 21.560 17.941 -46.756 1.00 75.56 275 ASN A O 1
ATOM 2191 N N . ASP A 1 276 ? 23.224 18.322 -45.299 1.00 74.12 276 ASP A N 1
ATOM 2192 C CA . ASP A 1 276 ? 23.836 17.005 -45.439 1.00 74.12 276 ASP A CA 1
ATOM 2193 C C . ASP A 1 276 ? 22.924 15.908 -44.875 1.00 74.12 276 ASP A C 1
ATOM 2195 O O . ASP A 1 276 ? 22.735 14.883 -45.526 1.00 74.12 276 ASP A O 1
ATOM 2199 N N . MET A 1 277 ? 22.242 16.151 -43.753 1.00 67.31 277 MET A N 1
ATOM 2200 C CA . MET A 1 277 ? 21.235 15.240 -43.196 1.00 67.31 277 MET A CA 1
ATOM 2201 C C . MET A 1 277 ? 20.016 15.036 -44.110 1.00 67.31 277 MET A C 1
ATOM 2203 O O . MET A 1 277 ? 19.417 13.956 -44.100 1.00 67.31 277 MET A O 1
ATOM 2207 N N . GLY A 1 278 ? 19.676 16.032 -44.935 1.00 60.84 278 GLY A N 1
ATOM 2208 C CA . GLY A 1 278 ? 18.645 15.940 -45.974 1.00 60.84 278 GLY A CA 1
ATOM 2209 C C . GLY A 1 278 ? 19.065 15.147 -47.220 1.00 60.84 278 GLY A C 1
ATOM 2210 O O . GLY A 1 278 ? 18.210 14.756 -48.019 1.00 60.84 278 GLY A O 1
ATOM 2211 N N . ARG A 1 279 ? 20.364 14.866 -47.402 1.00 70.31 279 ARG A N 1
ATOM 2212 C CA . ARG A 1 279 ? 20.880 14.117 -48.557 1.00 70.31 279 ARG A CA 1
ATOM 2213 C C . ARG A 1 279 ? 20.781 12.608 -48.338 1.00 70.31 279 ARG A C 1
ATOM 2215 O O . ARG A 1 279 ? 21.126 12.056 -47.291 1.00 70.31 279 ARG A O 1
ATOM 2222 N N . SER A 1 280 ? 20.333 11.910 -49.383 1.00 55.81 280 SER A N 1
ATOM 2223 C CA . SER A 1 280 ? 20.179 10.453 -49.379 1.00 55.81 280 SER A CA 1
ATOM 2224 C C . SER A 1 280 ? 21.487 9.770 -48.962 1.00 55.81 280 SER A C 1
ATOM 2226 O O . SER A 1 280 ? 22.503 9.916 -49.636 1.00 55.81 280 SER A O 1
ATOM 2228 N N . LYS A 1 281 ? 21.420 8.980 -47.878 1.00 61.53 281 LYS A N 1
ATOM 2229 C CA . LYS A 1 281 ? 22.476 8.124 -47.291 1.00 61.53 281 LYS A CA 1
ATOM 2230 C C . LYS A 1 281 ? 23.395 8.757 -46.236 1.00 61.53 281 LYS A C 1
ATOM 2232 O O . LYS A 1 281 ? 24.061 7.980 -45.558 1.00 61.53 281 LYS A O 1
ATOM 2237 N N . VAL A 1 282 ? 23.394 10.072 -46.003 1.00 61.91 282 VAL A N 1
ATOM 2238 C CA . VAL A 1 282 ? 24.243 10.678 -44.948 1.00 61.91 282 VAL A CA 1
ATOM 2239 C C . VAL A 1 282 ? 23.765 10.298 -43.548 1.00 61.91 282 VAL A C 1
ATOM 2241 O O . VAL A 1 282 ? 24.571 9.932 -42.701 1.00 61.91 282 VAL A O 1
ATOM 2244 N N . TYR A 1 283 ? 22.452 10.236 -43.330 1.00 56.56 283 TYR A N 1
ATOM 2245 C CA . TYR A 1 283 ? 21.867 9.776 -42.067 1.00 56.56 283 TYR A CA 1
ATOM 2246 C C . TYR A 1 283 ? 22.335 8.367 -41.645 1.00 56.56 283 TYR A C 1
ATOM 2248 O O . TYR A 1 283 ? 22.364 8.048 -40.459 1.00 56.56 283 TYR A O 1
ATOM 2256 N N . LYS A 1 284 ? 22.762 7.528 -42.604 1.00 67.25 284 LYS A N 1
ATOM 2257 C CA . LYS A 1 284 ? 23.318 6.196 -42.324 1.00 67.25 284 LYS A CA 1
ATOM 2258 C C . LYS A 1 284 ? 24.707 6.260 -41.683 1.00 67.25 284 LYS A C 1
ATOM 2260 O O . LYS A 1 284 ? 25.036 5.351 -40.928 1.00 67.25 284 LYS A O 1
ATOM 2265 N N . LYS A 1 285 ? 25.495 7.315 -41.947 1.00 63.78 285 LYS A N 1
ATOM 2266 C CA . LYS A 1 285 ? 26.793 7.571 -41.288 1.00 63.78 285 LYS A CA 1
ATOM 2267 C C . LYS A 1 285 ? 26.616 7.690 -39.771 1.00 63.78 285 LYS A C 1
ATOM 2269 O O . LYS A 1 285 ? 27.459 7.214 -39.022 1.00 63.78 285 LYS A O 1
ATOM 2274 N N . TYR A 1 286 ? 25.482 8.243 -39.346 1.00 55.84 286 TYR A N 1
ATOM 2275 C CA . TYR A 1 286 ? 25.115 8.447 -37.944 1.00 55.84 286 TYR A CA 1
ATOM 2276 C C . TYR A 1 286 ? 24.197 7.345 -37.387 1.00 55.84 286 TYR A C 1
ATOM 2278 O O . TYR A 1 286 ? 23.618 7.506 -36.321 1.00 55.84 286 TYR A O 1
ATOM 2286 N N . GLY A 1 287 ? 24.033 6.222 -38.102 1.00 55.62 287 GLY A N 1
ATOM 2287 C CA . GLY A 1 287 ? 23.233 5.082 -37.635 1.00 55.62 287 GLY A CA 1
ATOM 2288 C C . GLY A 1 287 ? 21.716 5.313 -37.591 1.00 55.62 287 GLY A C 1
ATOM 2289 O O . GLY A 1 287 ? 20.999 4.499 -37.016 1.00 55.62 287 GLY A O 1
ATOM 2290 N N . LEU A 1 288 ? 21.214 6.387 -38.206 1.00 58.75 288 LEU A N 1
ATOM 2291 C CA . LEU A 1 2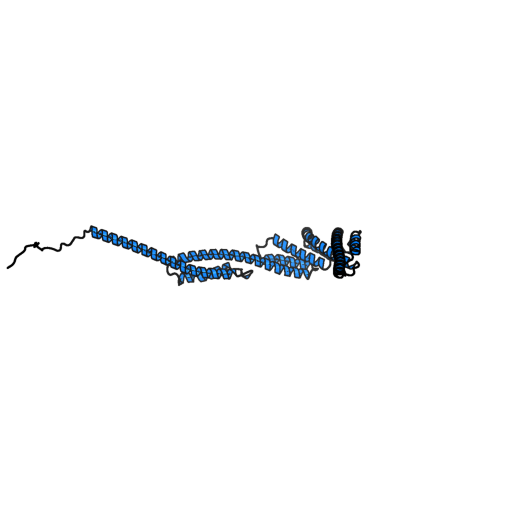88 ? 19.805 6.780 -38.138 1.00 58.75 288 LEU A CA 1
ATOM 2292 C C . LEU A 1 288 ? 18.944 6.065 -39.189 1.00 58.75 288 LEU A C 1
ATOM 2294 O O . LEU A 1 288 ? 19.414 5.645 -40.251 1.00 58.75 288 LEU A O 1
ATOM 2298 N N . LYS A 1 289 ? 17.638 5.985 -38.928 1.00 71.69 289 LYS A N 1
ATOM 2299 C CA . LYS A 1 289 ? 16.604 5.666 -39.926 1.00 71.69 289 LYS A CA 1
ATOM 2300 C C . LYS A 1 289 ? 16.091 6.943 -40.600 1.00 71.69 289 LYS A C 1
ATOM 2302 O O . LYS A 1 289 ? 16.173 8.029 -40.040 1.00 71.69 289 LYS A O 1
ATOM 2307 N N . LEU A 1 290 ? 15.473 6.807 -41.777 1.00 64.44 290 LEU A N 1
ATOM 2308 C CA . LEU A 1 290 ? 14.945 7.941 -42.559 1.00 64.44 290 LEU A CA 1
ATOM 2309 C C . LEU A 1 290 ? 13.937 8.817 -41.780 1.00 64.44 290 LEU A C 1
ATOM 2311 O O . LEU A 1 290 ? 13.901 10.029 -41.953 1.00 64.44 290 LEU A O 1
ATOM 2315 N N . GLY A 1 291 ? 13.124 8.220 -40.903 1.00 63.56 291 GLY A N 1
ATOM 2316 C CA . GLY A 1 291 ? 12.209 8.982 -40.041 1.00 63.56 291 GLY A CA 1
ATOM 2317 C C . GLY A 1 291 ? 12.912 9.696 -38.878 1.00 63.56 291 GLY A C 1
ATOM 2318 O O . GLY A 1 291 ? 12.459 10.744 -38.431 1.00 63.56 291 GLY A O 1
ATOM 2319 N N . GLU A 1 292 ? 14.040 9.166 -38.401 1.00 60.66 292 GLU A N 1
ATOM 2320 C CA . GLU A 1 292 ? 14.846 9.781 -37.336 1.00 60.66 292 GLU A CA 1
ATOM 2321 C C . GLU A 1 292 ? 15.695 10.928 -37.894 1.00 60.66 292 GLU A C 1
ATOM 2323 O O . GLU A 1 292 ? 15.841 11.956 -37.240 1.00 60.66 292 GLU A O 1
ATOM 2328 N N . SER A 1 293 ? 16.164 10.823 -39.144 1.00 63.19 293 SER A N 1
ATOM 2329 C CA . SER A 1 293 ? 16.877 11.917 -39.811 1.00 63.19 293 SER A CA 1
ATOM 2330 C C . SER A 1 293 ? 16.001 13.151 -40.006 1.00 63.19 293 SER A C 1
ATOM 2332 O O . SER A 1 293 ? 16.484 14.263 -39.843 1.00 63.19 293 SER A O 1
ATOM 2334 N N . GLN A 1 294 ? 14.704 12.980 -40.283 1.00 71.75 294 GLN A N 1
ATOM 2335 C CA . GLN A 1 294 ? 13.755 14.099 -40.359 1.00 71.75 294 GLN A CA 1
ATOM 2336 C C . GLN A 1 294 ? 13.592 14.817 -39.013 1.00 71.75 294 GLN A C 1
ATOM 2338 O O . GLN A 1 294 ? 13.501 16.043 -38.979 1.00 71.75 294 GLN A O 1
ATOM 2343 N N . LYS A 1 295 ? 13.619 14.074 -37.900 1.00 67.62 295 LYS A N 1
ATOM 2344 C CA . LYS A 1 295 ? 13.585 14.661 -36.555 1.00 67.62 295 LYS A CA 1
ATOM 2345 C C . LYS A 1 295 ? 14.884 15.404 -36.217 1.00 67.62 295 LYS A C 1
ATOM 2347 O O . LYS A 1 295 ? 14.807 16.500 -35.675 1.00 67.62 295 LYS A O 1
ATOM 2352 N N . VAL A 1 296 ? 16.052 14.871 -36.598 1.00 61.31 296 VAL A N 1
ATOM 2353 C CA . VAL A 1 296 ? 17.346 15.580 -36.471 1.00 61.31 296 VAL A CA 1
ATOM 2354 C C . VAL A 1 296 ? 17.361 16.862 -37.310 1.00 61.31 296 VAL A C 1
ATOM 2356 O O . VAL A 1 296 ? 17.781 17.904 -36.821 1.00 61.31 296 VAL A O 1
ATOM 2359 N N . ILE A 1 297 ? 16.838 16.830 -38.543 1.00 68.31 297 ILE A N 1
ATOM 2360 C CA . ILE A 1 297 ? 16.700 18.024 -39.398 1.00 68.31 297 ILE A CA 1
ATOM 2361 C C . ILE A 1 297 ? 15.829 19.090 -38.716 1.00 68.31 297 ILE A C 1
ATOM 2363 O O . ILE A 1 297 ? 16.176 20.270 -38.749 1.00 68.31 297 ILE A O 1
ATOM 2367 N N . GLY A 1 298 ? 14.725 18.685 -38.079 1.00 67.50 298 GLY A N 1
ATOM 2368 C CA . GLY A 1 298 ? 13.873 19.589 -37.302 1.00 67.50 298 GLY A CA 1
ATOM 2369 C C . GLY A 1 298 ? 14.576 20.170 -36.069 1.00 67.50 298 GLY A C 1
ATOM 2370 O O . GLY A 1 298 ? 14.466 21.366 -35.811 1.00 67.50 298 GLY A O 1
ATOM 2371 N N . ALA A 1 299 ? 15.344 19.356 -35.340 1.00 64.75 299 ALA A N 1
ATOM 2372 C CA . ALA A 1 299 ? 16.127 19.811 -34.190 1.00 64.75 299 ALA A CA 1
ATOM 2373 C C . ALA A 1 299 ? 17.220 20.820 -34.593 1.00 64.75 299 ALA A C 1
ATOM 2375 O O . ALA A 1 299 ? 17.356 21.860 -33.949 1.00 64.75 299 ALA A O 1
ATOM 2376 N N . LEU A 1 300 ? 17.936 20.563 -35.694 1.00 63.53 300 LEU A N 1
ATOM 2377 C CA . LEU A 1 300 ? 18.923 21.490 -36.259 1.00 63.53 300 LEU A CA 1
ATOM 2378 C C . LEU A 1 300 ? 18.275 22.808 -36.699 1.00 63.53 300 LEU A C 1
ATOM 2380 O O . LEU A 1 300 ? 18.820 23.869 -36.411 1.00 63.53 300 LEU A O 1
ATOM 2384 N N . GLN A 1 301 ? 17.095 22.762 -37.328 1.00 72.31 301 GLN A N 1
ATOM 2385 C CA . GLN A 1 301 ? 16.363 23.973 -37.714 1.00 72.31 301 GLN A CA 1
ATOM 2386 C C . GLN A 1 301 ? 15.987 24.828 -36.500 1.00 72.31 301 GLN A C 1
ATOM 2388 O O . GLN A 1 301 ? 16.155 26.044 -36.535 1.00 72.31 301 GLN A O 1
ATOM 2393 N N . ASN A 1 302 ? 15.494 24.205 -35.427 1.00 67.50 302 ASN A N 1
ATOM 2394 C CA . ASN A 1 302 ? 15.156 24.925 -34.202 1.00 67.50 302 ASN A CA 1
ATOM 2395 C C . ASN A 1 302 ? 16.396 25.583 -33.588 1.00 67.50 302 ASN A C 1
ATOM 2397 O O . ASN A 1 302 ? 16.334 26.743 -33.198 1.00 67.50 302 ASN A O 1
ATOM 2401 N N . LEU A 1 303 ? 17.529 24.877 -33.565 1.00 64.62 303 LEU A N 1
ATOM 2402 C CA . LEU A 1 303 ? 18.780 25.398 -33.017 1.00 64.62 303 LEU A CA 1
ATOM 2403 C C . LEU A 1 303 ? 19.353 26.553 -33.857 1.00 64.62 303 LEU A C 1
ATOM 2405 O O . LEU A 1 303 ? 19.846 27.525 -33.287 1.00 64.62 303 LEU A O 1
ATOM 2409 N N . ILE A 1 304 ? 19.231 26.485 -35.189 1.00 69.38 304 ILE A N 1
ATOM 2410 C CA . ILE A 1 304 ? 19.544 27.599 -36.100 1.00 69.38 304 ILE A CA 1
ATOM 2411 C C . ILE A 1 304 ? 18.670 28.809 -35.763 1.00 69.38 304 ILE A C 1
ATOM 2413 O O . ILE A 1 304 ? 19.205 29.879 -35.500 1.00 69.38 304 ILE A O 1
ATOM 2417 N N . ASN A 1 305 ? 17.348 28.630 -35.688 1.00 70.00 305 ASN A N 1
ATOM 2418 C CA . ASN A 1 305 ? 16.415 29.724 -35.411 1.00 70.00 305 ASN A CA 1
ATOM 2419 C C . ASN A 1 305 ? 16.686 30.385 -34.049 1.00 70.00 305 ASN A C 1
ATOM 2421 O O . ASN A 1 305 ? 16.654 31.607 -33.938 1.00 70.00 305 ASN A O 1
ATOM 2425 N N . THR A 1 306 ? 16.964 29.588 -33.010 1.00 69.62 306 THR A N 1
ATOM 2426 C CA . THR A 1 306 ? 17.297 30.112 -31.678 1.00 69.62 306 THR A CA 1
ATOM 2427 C C . THR A 1 306 ? 18.585 30.927 -31.708 1.00 69.62 306 THR A C 1
ATOM 2429 O O . THR A 1 306 ? 18.627 31.999 -31.117 1.00 69.62 306 THR A O 1
ATOM 2432 N N . ARG A 1 307 ? 19.620 30.466 -32.418 1.00 67.31 307 ARG A N 1
ATOM 2433 C CA . ARG A 1 307 ? 20.872 31.222 -32.533 1.00 67.31 307 ARG A CA 1
ATOM 2434 C C . ARG A 1 307 ? 20.729 32.497 -33.341 1.00 67.31 307 ARG A C 1
ATOM 2436 O O . ARG A 1 307 ? 21.278 33.506 -32.930 1.00 67.31 307 ARG A O 1
ATOM 2443 N N . GLU A 1 308 ? 19.984 32.465 -34.441 1.00 76.44 308 GLU A N 1
ATOM 2444 C CA . GLU A 1 308 ? 19.711 33.665 -35.236 1.00 76.44 308 GLU A CA 1
ATOM 2445 C C . GLU A 1 308 ? 18.967 34.713 -34.408 1.00 76.44 308 GLU A C 1
ATOM 2447 O O . GLU A 1 308 ? 19.290 35.892 -34.485 1.00 76.44 308 GLU A O 1
ATOM 2452 N N . ALA A 1 309 ? 18.028 34.290 -33.557 1.00 70.56 309 ALA A N 1
ATOM 2453 C CA . ALA A 1 309 ? 17.377 35.191 -32.613 1.00 70.56 309 ALA A CA 1
ATOM 2454 C C . ALA A 1 309 ? 18.376 35.794 -31.607 1.00 70.56 309 ALA A C 1
ATOM 2456 O O . ALA A 1 309 ? 18.379 37.003 -31.414 1.00 70.56 309 ALA A O 1
ATOM 2457 N N . THR A 1 310 ? 19.267 34.984 -31.022 1.00 67.44 310 THR A N 1
ATOM 2458 C CA . THR A 1 310 ? 20.262 35.470 -30.048 1.00 67.44 310 THR A CA 1
ATOM 2459 C C . THR A 1 310 ? 21.333 36.369 -30.677 1.00 67.44 310 THR A C 1
ATOM 2461 O O . THR A 1 310 ? 21.722 37.359 -30.066 1.00 67.44 310 THR A O 1
ATOM 2464 N N . GLU A 1 311 ? 21.817 36.059 -31.883 1.00 68.19 311 GLU A N 1
ATOM 2465 C CA . GLU A 1 311 ? 22.771 36.915 -32.603 1.00 68.19 311 GLU A CA 1
ATOM 2466 C C . GLU A 1 311 ? 22.125 38.253 -32.986 1.00 68.19 311 GLU A C 1
ATOM 2468 O O . GLU A 1 311 ? 22.756 39.296 -32.832 1.00 68.19 311 GLU A O 1
ATOM 2473 N N . ASN A 1 312 ? 20.851 38.254 -33.393 1.00 67.31 312 ASN A N 1
ATOM 2474 C CA . ASN A 1 312 ? 20.116 39.488 -33.679 1.00 67.31 312 ASN A CA 1
ATOM 2475 C C . ASN A 1 312 ? 19.877 40.334 -32.417 1.00 67.31 312 ASN A C 1
ATOM 2477 O O . ASN A 1 312 ? 20.084 41.542 -32.465 1.00 67.31 312 ASN A O 1
ATOM 2481 N N . GLU A 1 313 ? 19.521 39.719 -31.284 1.00 64.38 313 GLU A N 1
ATOM 2482 C CA . GLU A 1 313 ? 19.390 40.418 -29.994 1.00 64.38 313 GLU A CA 1
ATOM 2483 C C . GLU A 1 313 ? 20.730 41.013 -29.527 1.00 64.38 313 GLU A C 1
ATOM 2485 O O . GLU A 1 313 ? 20.779 42.156 -29.083 1.00 64.38 313 GLU A O 1
ATOM 2490 N N . GLN A 1 314 ? 21.846 40.290 -29.687 1.00 59.88 314 GLN A N 1
ATOM 2491 C CA . GLN A 1 314 ? 23.182 40.803 -29.353 1.00 59.88 314 GLN A CA 1
ATOM 2492 C C . GLN A 1 314 ? 23.625 41.954 -30.264 1.00 59.88 314 GLN A C 1
ATOM 2494 O O . GLN A 1 314 ? 24.294 42.880 -29.802 1.00 59.88 314 GLN A O 1
ATOM 2499 N N . ILE A 1 315 ? 23.254 41.917 -31.547 1.00 60.03 315 ILE A N 1
ATOM 2500 C CA . ILE A 1 315 ? 23.488 43.023 -32.480 1.00 60.03 315 ILE A CA 1
ATOM 2501 C C . ILE A 1 315 ? 22.631 44.231 -32.082 1.00 60.03 315 ILE A C 1
ATOM 2503 O O . ILE A 1 315 ? 23.157 45.341 -32.030 1.00 60.03 315 ILE A O 1
ATOM 2507 N N . GLU A 1 316 ? 21.352 44.050 -31.747 1.00 57.91 316 GLU A N 1
ATOM 2508 C CA . GLU A 1 316 ? 20.480 45.140 -31.287 1.00 57.91 316 GLU A CA 1
ATOM 2509 C C . GLU A 1 316 ? 20.981 45.770 -29.978 1.00 57.91 316 GLU A C 1
ATOM 2511 O O . GLU A 1 316 ? 21.067 46.997 -29.887 1.00 57.91 316 GLU A O 1
ATOM 2516 N N . ASP A 1 317 ? 21.400 44.966 -29.000 1.00 56.06 317 ASP A N 1
ATOM 2517 C CA . ASP A 1 317 ? 21.972 45.450 -27.739 1.00 56.06 317 ASP A CA 1
ATOM 2518 C C . ASP A 1 317 ? 23.318 46.160 -27.940 1.00 56.06 317 ASP A C 1
ATOM 2520 O O . ASP A 1 317 ? 23.553 47.218 -27.351 1.00 56.06 317 ASP A O 1
ATOM 2524 N N . GLY A 1 318 ? 24.186 45.637 -28.812 1.00 55.84 318 GLY A N 1
ATOM 2525 C CA . GLY A 1 318 ? 25.453 46.277 -29.174 1.00 55.84 318 GLY A CA 1
ATOM 2526 C C . GLY A 1 318 ? 25.252 47.615 -29.890 1.00 55.84 318 GLY A C 1
ATOM 2527 O O . GLY A 1 318 ? 25.886 48.610 -29.540 1.00 55.84 318 GLY A O 1
ATOM 2528 N N . THR A 1 319 ? 24.303 47.675 -30.826 1.00 59.03 319 THR A N 1
ATOM 2529 C CA . THR A 1 319 ? 23.961 48.905 -31.561 1.00 59.03 319 THR A CA 1
ATOM 2530 C C . THR A 1 319 ? 23.318 49.942 -30.631 1.00 59.03 319 THR A C 1
ATOM 2532 O O . THR A 1 319 ? 23.598 51.137 -30.725 1.00 59.03 319 THR A O 1
ATOM 2535 N N . ASN A 1 320 ? 22.500 49.500 -29.671 1.00 55.72 320 ASN A N 1
ATOM 2536 C CA . ASN A 1 320 ? 21.922 50.362 -28.639 1.00 55.72 320 ASN A CA 1
ATOM 2537 C C . ASN A 1 320 ? 22.970 50.863 -27.632 1.00 55.72 320 ASN A C 1
ATOM 2539 O O . ASN A 1 320 ? 22.871 52.001 -27.167 1.00 55.72 320 ASN A O 1
ATOM 2543 N N . ALA A 1 321 ? 23.981 50.055 -27.306 1.00 53.88 321 ALA A N 1
ATOM 2544 C CA . ALA A 1 321 ? 25.103 50.458 -26.464 1.00 53.88 321 ALA A CA 1
ATOM 2545 C C . ALA A 1 321 ? 26.008 51.482 -27.170 1.00 53.88 321 ALA A C 1
ATOM 2547 O O . ALA A 1 321 ? 26.384 52.482 -26.559 1.00 53.88 321 ALA A O 1
ATOM 2548 N N . GLU A 1 322 ? 26.294 51.296 -28.463 1.00 58.41 322 GLU A N 1
ATOM 2549 C CA . GLU A 1 322 ? 27.013 52.288 -29.271 1.00 58.41 322 GLU A CA 1
ATOM 2550 C C . GLU A 1 322 ? 26.218 53.592 -29.403 1.00 58.41 322 GLU A C 1
ATOM 2552 O O . GLU A 1 322 ? 26.774 54.671 -29.191 1.00 58.41 322 GLU A O 1
ATOM 2557 N N . HIS A 1 323 ? 24.905 53.522 -29.651 1.00 57.06 323 HIS A N 1
ATOM 2558 C CA . HIS A 1 323 ? 24.050 54.709 -29.651 1.00 57.06 323 HIS A CA 1
ATOM 2559 C C . HIS A 1 323 ? 24.014 55.407 -28.286 1.00 57.06 323 HIS A C 1
ATOM 2561 O O . HIS A 1 323 ? 24.086 56.634 -28.250 1.00 57.06 323 HIS A O 1
ATOM 2567 N N . ARG A 1 324 ? 23.981 54.677 -27.160 1.00 59.88 324 ARG A N 1
ATOM 2568 C CA . ARG A 1 324 ? 24.113 55.290 -25.824 1.00 59.88 324 ARG A CA 1
ATOM 2569 C C . ARG A 1 324 ? 25.454 55.977 -25.634 1.00 59.88 324 ARG A C 1
ATOM 2571 O O . ARG A 1 324 ? 25.461 57.109 -25.179 1.00 59.88 324 ARG A O 1
ATOM 2578 N N . GLN A 1 325 ? 26.563 55.359 -26.036 1.00 66.19 325 GLN A N 1
ATOM 2579 C CA . GLN A 1 325 ? 27.886 55.985 -25.934 1.00 66.19 325 GLN A CA 1
ATOM 2580 C C . GLN A 1 325 ? 28.043 57.210 -26.841 1.00 66.19 325 GLN A C 1
ATOM 2582 O O . GLN A 1 325 ? 28.848 58.096 -26.550 1.00 66.19 325 GLN A O 1
ATOM 2587 N N . ILE A 1 326 ? 27.331 57.260 -27.968 1.00 6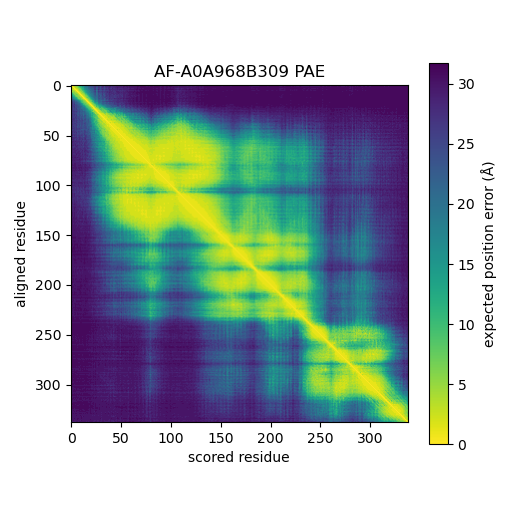5.25 326 ILE A N 1
ATOM 2588 C CA . ILE A 1 326 ? 27.283 58.446 -28.831 1.00 65.25 326 ILE A CA 1
ATOM 2589 C C . ILE A 1 326 ? 26.451 59.545 -28.157 1.00 65.25 326 ILE A C 1
ATOM 2591 O O . ILE A 1 326 ? 26.901 60.686 -28.094 1.00 65.25 326 ILE A O 1
ATOM 2595 N N . VAL A 1 327 ? 25.288 59.206 -27.597 1.00 61.69 327 VAL A N 1
ATOM 2596 C CA . VAL A 1 327 ? 24.418 60.154 -26.881 1.00 61.69 327 VAL A CA 1
ATOM 2597 C C . VAL A 1 327 ? 25.084 60.690 -25.608 1.00 61.69 327 VAL A C 1
ATOM 2599 O O . VAL A 1 327 ? 25.048 61.893 -25.375 1.00 61.69 327 VAL A O 1
ATOM 2602 N N . GLU A 1 328 ? 25.749 59.848 -24.816 1.00 66.06 328 GLU A N 1
ATOM 2603 C CA . GLU A 1 328 ? 26.507 60.259 -23.625 1.00 66.06 328 GLU A CA 1
ATOM 2604 C C . GLU A 1 328 ? 27.654 61.210 -23.993 1.00 66.06 328 GLU A C 1
ATOM 2606 O O . GLU A 1 328 ? 27.793 62.260 -23.371 1.00 66.06 328 GLU A O 1
ATOM 2611 N N . ARG A 1 329 ? 28.396 60.927 -25.075 1.00 67.69 329 ARG A N 1
ATOM 2612 C CA . ARG A 1 329 ? 29.436 61.839 -25.583 1.00 67.69 329 ARG A CA 1
ATOM 2613 C C . ARG A 1 329 ? 28.882 63.178 -26.074 1.00 67.69 329 ARG A C 1
ATOM 2615 O O . ARG A 1 329 ? 29.555 64.193 -25.920 1.00 67.69 329 ARG A O 1
ATOM 2622 N N . MET A 1 330 ? 27.680 63.201 -26.654 1.00 60.75 330 MET A N 1
ATOM 2623 C CA . MET A 1 330 ? 27.017 64.451 -27.050 1.00 60.75 330 MET A CA 1
ATOM 2624 C C . MET A 1 330 ? 26.552 65.263 -25.831 1.00 60.75 330 MET A C 1
ATOM 2626 O O . MET A 1 330 ? 26.742 66.475 -25.792 1.00 60.75 330 MET A O 1
ATOM 2630 N N . ILE A 1 331 ? 26.007 64.602 -24.806 1.00 62.56 331 ILE A N 1
ATOM 2631 C CA . ILE A 1 331 ? 25.595 65.255 -23.553 1.00 62.56 331 ILE A CA 1
ATOM 2632 C C . ILE A 1 331 ? 26.812 65.834 -22.812 1.00 62.56 331 ILE A C 1
ATOM 2634 O O . ILE A 1 331 ? 26.748 66.955 -22.308 1.00 62.56 331 ILE A O 1
ATOM 2638 N N . GLU A 1 332 ? 27.938 65.118 -22.779 1.00 62.47 332 GLU A N 1
ATOM 2639 C CA . GLU A 1 332 ? 29.185 65.612 -22.180 1.00 62.47 332 GLU A CA 1
ATOM 2640 C C . GLU A 1 332 ? 29.783 66.803 -22.948 1.00 62.47 332 GLU A C 1
ATOM 2642 O O . GLU A 1 332 ? 30.341 67.707 -22.321 1.00 62.47 332 GLU A O 1
ATOM 2647 N N . SER A 1 333 ? 29.637 66.866 -24.281 1.00 58.88 333 SER A N 1
ATOM 2648 C CA . SER A 1 333 ? 30.129 68.011 -25.062 1.00 58.88 333 SER A CA 1
ATOM 2649 C C . SER A 1 333 ? 29.290 69.276 -24.877 1.00 58.88 333 SER A C 1
ATOM 2651 O O . SER A 1 333 ? 29.851 70.370 -24.857 1.00 58.88 333 SER A O 1
ATOM 2653 N N . ASP A 1 334 ? 27.975 69.138 -24.687 1.00 55.38 334 ASP A N 1
ATOM 2654 C CA . ASP A 1 334 ? 27.078 70.280 -24.460 1.00 55.38 334 ASP A CA 1
ATOM 2655 C C . ASP A 1 334 ? 27.231 70.872 -23.044 1.00 55.38 334 ASP A C 1
ATOM 2657 O O . ASP A 1 334 ? 27.043 72.073 -22.852 1.00 55.38 334 ASP A O 1
ATOM 2661 N N . TYR A 1 335 ? 27.650 70.070 -22.056 1.00 52.62 335 TYR A N 1
ATOM 2662 C CA . TYR A 1 335 ? 27.961 70.546 -20.698 1.00 52.62 335 TYR A CA 1
ATOM 2663 C C . TYR A 1 335 ? 29.365 71.156 -20.545 1.00 52.62 335 TYR A C 1
ATOM 2665 O O . TYR A 1 335 ? 29.602 71.898 -19.594 1.00 52.62 335 TYR A O 1
ATOM 2673 N N . ALA A 1 336 ? 30.294 70.882 -21.465 1.00 51.94 336 ALA A N 1
ATOM 2674 C CA . ALA A 1 336 ? 31.651 71.440 -21.441 1.00 51.94 336 ALA A CA 1
ATOM 2675 C C . ALA A 1 336 ? 31.774 72.819 -22.128 1.00 51.94 336 ALA A C 1
ATOM 2677 O O . ALA A 1 336 ? 32.849 73.420 -22.102 1.00 51.94 336 ALA A O 1
ATOM 2678 N N . GLY A 1 337 ? 30.696 73.314 -22.749 1.00 55.25 337 GLY A N 1
ATOM 2679 C CA . GLY A 1 337 ? 30.643 74.594 -23.467 1.00 55.25 337 GLY A CA 1
ATOM 2680 C C . GLY A 1 337 ? 29.913 75.738 -22.748 1.00 55.25 337 GLY A C 1
ATOM 2681 O O . GLY A 1 337 ? 29.606 76.735 -23.404 1.00 55.25 337 GLY A O 1
ATOM 2682 N N . GLY A 1 338 ? 29.603 75.593 -21.454 1.00 44.66 338 GLY A N 1
ATOM 2683 C CA . GLY A 1 338 ? 28.949 76.612 -20.614 1.00 44.66 338 GLY A CA 1
A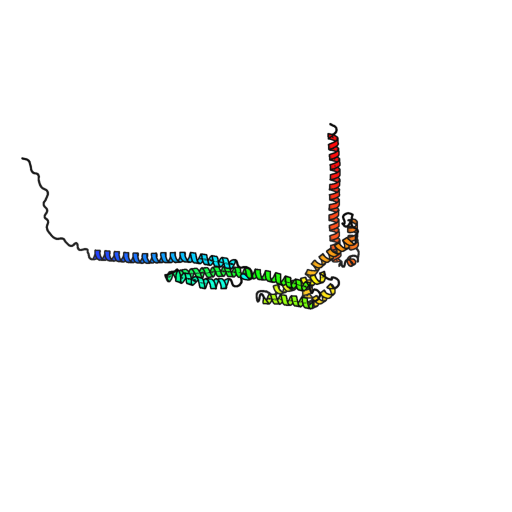TOM 2684 C C . GLY A 1 338 ? 29.918 77.462 -19.803 1.00 44.66 338 GLY A C 1
ATOM 2685 O O . GLY A 1 338 ? 30.814 76.866 -19.163 1.00 44.66 338 GLY A O 1
#